Protein AF-A0A433PPW2-F1 (afdb_monomer)

Structure (mmCIF, N/CA/C/O backbone):
data_AF-A0A433PPW2-F1
#
_entry.id   AF-A0A433PPW2-F1
#
loop_
_atom_site.group_PDB
_atom_site.id
_atom_site.type_symbol
_atom_site.label_atom_id
_atom_site.label_alt_id
_atom_site.label_comp_id
_atom_site.label_asym_id
_atom_site.label_entity_id
_atom_site.label_seq_id
_atom_site.pdbx_PDB_ins_code
_atom_site.Cartn_x
_atom_site.Cartn_y
_atom_site.Cartn_z
_atom_site.occupancy
_atom_site.B_iso_or_equiv
_atom_site.auth_seq_id
_atom_site.auth_comp_id
_atom_site.auth_asym_id
_atom_site.auth_atom_id
_atom_site.pdbx_PDB_model_num
ATOM 1 N N . MET A 1 1 ? -7.333 32.898 25.481 1.00 48.12 1 MET A N 1
ATOM 2 C CA . MET A 1 1 ? -7.654 33.232 24.067 1.00 48.12 1 MET A CA 1
ATOM 3 C C . MET A 1 1 ? -6.443 33.258 23.115 1.00 48.12 1 MET A C 1
ATOM 5 O O . MET A 1 1 ? -6.530 32.643 22.056 1.00 48.12 1 MET A O 1
ATOM 9 N N . LYS A 1 2 ? -5.287 33.844 23.48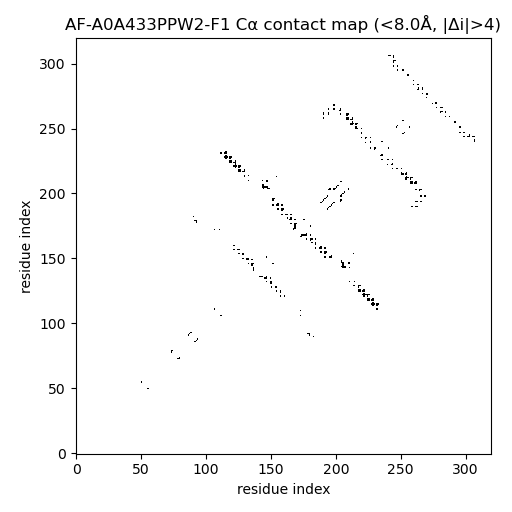1 1.00 44.25 2 LYS A N 1
ATOM 10 C CA . LYS A 1 2 ? -4.088 33.965 22.607 1.00 44.25 2 LYS A CA 1
ATOM 11 C C . LYS A 1 2 ? -3.566 32.642 21.993 1.00 44.25 2 LYS A C 1
ATOM 13 O O . LYS A 1 2 ? -3.270 32.586 20.804 1.00 44.25 2 LYS A O 1
ATOM 18 N N . ARG A 1 3 ? -3.567 31.529 22.745 1.00 41.50 3 ARG A N 1
ATOM 19 C CA . ARG A 1 3 ? -3.130 30.197 22.250 1.00 41.50 3 ARG A CA 1
ATOM 20 C C . ARG A 1 3 ? -4.049 29.583 21.177 1.00 41.50 3 ARG A C 1
ATOM 22 O O . ARG A 1 3 ? -3.581 28.798 20.356 1.00 41.50 3 ARG A O 1
ATOM 29 N N . LYS A 1 4 ? -5.343 29.931 21.162 1.00 40.31 4 LYS A N 1
ATOM 30 C CA . LYS A 1 4 ? -6.320 29.424 20.177 1.00 40.31 4 LYS A CA 1
ATOM 31 C C . LYS A 1 4 ? -6.165 30.167 18.842 1.00 40.31 4 LYS A C 1
ATOM 33 O O . LYS A 1 4 ? -6.097 29.525 17.800 1.00 40.31 4 LYS A O 1
ATOM 38 N N . ALA A 1 5 ? -5.961 31.485 18.897 1.00 39.81 5 ALA A N 1
ATOM 39 C CA . ALA A 1 5 ? -5.651 32.318 17.733 1.00 39.81 5 ALA A CA 1
ATOM 40 C C . ALA A 1 5 ? -4.309 31.939 17.072 1.00 39.81 5 ALA A C 1
ATOM 42 O O . ALA A 1 5 ? -4.223 31.855 15.848 1.00 39.81 5 ALA A O 1
ATOM 43 N N . GLN A 1 6 ? -3.284 31.610 17.869 1.00 35.97 6 GLN A N 1
ATOM 44 C CA . GLN A 1 6 ? -1.988 31.150 17.354 1.00 35.97 6 GLN A CA 1
ATOM 45 C C . GLN A 1 6 ? -2.101 29.820 16.592 1.00 35.97 6 GLN A C 1
ATOM 47 O O . GLN A 1 6 ? -1.530 29.664 15.516 1.00 35.97 6 GLN A O 1
ATOM 52 N N . ARG A 1 7 ? -2.899 28.873 17.108 1.00 42.72 7 ARG A N 1
ATOM 53 C CA . ARG A 1 7 ? -3.160 27.584 16.444 1.00 42.72 7 ARG A CA 1
ATOM 54 C C . ARG A 1 7 ? -3.941 27.745 15.139 1.00 42.72 7 ARG A C 1
ATOM 56 O O . ARG A 1 7 ? -3.666 27.019 14.189 1.00 42.72 7 ARG A O 1
ATOM 63 N N . ILE A 1 8 ? -4.868 28.702 15.071 1.00 48.91 8 ILE A N 1
ATOM 64 C CA . ILE A 1 8 ? -5.619 29.018 13.845 1.00 48.91 8 ILE A CA 1
ATOM 65 C C . ILE A 1 8 ? -4.692 29.638 12.790 1.00 48.91 8 ILE A C 1
ATOM 67 O O . ILE A 1 8 ? -4.694 29.182 11.649 1.00 48.91 8 ILE A O 1
ATOM 71 N N . LYS A 1 9 ? -3.822 30.584 13.175 1.00 41.66 9 LYS A N 1
ATOM 72 C CA . LYS A 1 9 ? -2.824 31.176 12.263 1.00 41.66 9 LYS A CA 1
ATOM 73 C C . LYS A 1 9 ? -1.830 30.143 11.722 1.00 41.66 9 LYS A C 1
ATOM 75 O O . LYS A 1 9 ? -1.533 30.151 10.530 1.00 41.66 9 LYS A O 1
ATOM 80 N N . ILE A 1 10 ? -1.358 29.218 12.561 1.00 48.03 10 ILE A N 1
ATOM 81 C CA . ILE A 1 10 ? -0.454 28.137 12.131 1.00 48.03 10 ILE A CA 1
ATOM 82 C C . ILE A 1 10 ? -1.168 27.179 11.165 1.00 48.03 10 ILE A C 1
ATOM 84 O O . ILE A 1 10 ? -0.617 26.848 10.119 1.00 48.03 10 ILE A O 1
ATOM 88 N N . ARG A 1 11 ? -2.417 26.788 11.456 1.00 44.19 11 ARG A N 1
ATOM 89 C CA . ARG A 1 11 ? -3.218 25.930 10.564 1.00 44.19 11 ARG A CA 1
ATOM 90 C C . ARG A 1 11 ? -3.509 26.592 9.216 1.00 44.19 11 ARG A C 1
ATOM 92 O O . ARG A 1 11 ? -3.401 25.924 8.194 1.00 44.19 11 ARG A O 1
ATOM 99 N N . ALA A 1 12 ? -3.805 27.892 9.196 1.00 44.91 12 ALA A N 1
ATOM 100 C CA . ALA A 1 12 ? -4.001 28.648 7.958 1.00 44.91 12 ALA A CA 1
ATOM 101 C C . ALA A 1 12 ? -2.710 28.733 7.121 1.00 44.91 12 ALA A C 1
ATOM 103 O O . ALA A 1 12 ? -2.740 28.512 5.912 1.00 44.91 12 ALA A O 1
ATOM 104 N N . LYS A 1 13 ? -1.558 28.954 7.773 1.00 45.16 13 LYS A N 1
ATOM 105 C CA . LYS A 1 13 ? -0.241 28.992 7.115 1.00 45.16 13 LYS A CA 1
ATOM 106 C C . LYS A 1 13 ? 0.157 27.636 6.518 1.00 45.16 13 LYS A C 1
ATOM 108 O O . LYS A 1 13 ? 0.721 27.591 5.429 1.00 45.16 13 LYS A O 1
ATOM 113 N N . ILE A 1 14 ? -0.160 26.537 7.205 1.00 46.44 14 ILE A N 1
ATOM 114 C CA . ILE A 1 14 ? 0.074 25.171 6.710 1.00 46.44 14 ILE A CA 1
ATOM 115 C C . ILE A 1 14 ? -0.862 24.854 5.538 1.00 46.44 14 ILE A C 1
ATOM 117 O O . ILE A 1 14 ? -0.400 24.362 4.513 1.00 46.44 14 ILE A O 1
ATOM 121 N N . ARG A 1 15 ? -2.151 25.208 5.640 1.00 47.75 15 ARG A N 1
ATOM 122 C CA . ARG A 1 15 ? -3.133 25.017 4.562 1.00 47.75 15 ARG A CA 1
ATOM 123 C C . ARG A 1 15 ? -2.709 25.727 3.272 1.00 47.75 15 ARG A C 1
ATOM 125 O O . ARG A 1 15 ? -2.749 25.113 2.215 1.00 47.75 15 ARG A O 1
ATOM 132 N N . GLY A 1 16 ? -2.220 26.967 3.364 1.00 32.94 16 GLY A N 1
ATOM 133 C CA . GLY A 1 16 ? -1.711 27.707 2.202 1.00 32.94 16 GLY A CA 1
ATOM 134 C C . GLY A 1 16 ? -0.461 27.086 1.565 1.00 32.94 16 GLY A C 1
ATOM 135 O O . GLY A 1 16 ? -0.314 27.119 0.349 1.00 32.94 16 GLY A O 1
ATOM 136 N N . ARG A 1 17 ? 0.424 26.471 2.362 1.00 43.72 17 ARG A N 1
ATOM 137 C CA . ARG A 1 17 ? 1.606 25.760 1.842 1.00 43.72 17 ARG A CA 1
ATOM 138 C C . ARG A 1 17 ? 1.247 24.449 1.144 1.00 43.72 17 ARG A C 1
ATOM 140 O O . ARG A 1 17 ? 1.856 24.134 0.131 1.00 43.72 17 ARG A O 1
ATOM 147 N N . ILE A 1 18 ? 0.254 23.722 1.656 1.00 41.50 18 ILE A N 1
ATOM 148 C CA . ILE A 1 18 ? -0.239 22.485 1.033 1.00 41.50 18 ILE A CA 1
ATOM 149 C C . ILE A 1 18 ? -0.939 22.796 -0.291 1.00 41.50 18 ILE A C 1
ATOM 151 O O . ILE A 1 18 ? -0.651 22.138 -1.280 1.00 41.50 18 ILE A O 1
ATOM 155 N N . ILE A 1 19 ? -1.788 23.829 -0.336 1.00 44.19 19 ILE A N 1
ATOM 156 C CA . ILE A 1 19 ? -2.461 24.243 -1.578 1.00 44.19 19 ILE A CA 1
ATOM 157 C C . ILE A 1 19 ? -1.429 24.619 -2.649 1.00 44.19 19 ILE A C 1
ATOM 159 O O . ILE A 1 19 ? -1.498 24.094 -3.752 1.00 44.19 19 ILE A O 1
ATOM 163 N N . LYS A 1 20 ? -0.398 25.402 -2.298 1.00 36.28 20 LYS A N 1
ATOM 164 C CA . LYS A 1 20 ? 0.689 25.738 -3.234 1.00 36.28 20 LYS A CA 1
ATOM 165 C C . LYS A 1 20 ? 1.500 24.525 -3.697 1.00 36.28 20 LYS A C 1
ATOM 167 O O . LYS A 1 20 ? 1.928 24.491 -4.843 1.00 36.28 20 LYS A O 1
ATOM 172 N N . ALA A 1 21 ? 1.728 23.539 -2.829 1.00 39.38 21 ALA A N 1
ATOM 173 C CA . ALA A 1 21 ? 2.428 22.311 -3.208 1.00 39.38 21 ALA A CA 1
ATOM 174 C C . ALA A 1 21 ? 1.585 21.447 -4.161 1.00 39.38 21 ALA A C 1
ATOM 176 O O . ALA A 1 21 ? 2.115 20.899 -5.122 1.00 39.38 21 ALA A O 1
ATOM 177 N N . VAL A 1 22 ? 0.271 21.371 -3.934 1.00 41.16 22 VAL A N 1
ATOM 178 C CA . VAL A 1 22 ? -0.668 20.657 -4.811 1.00 41.16 22 VAL A CA 1
ATOM 179 C C . VAL A 1 22 ? -0.825 21.374 -6.156 1.00 41.16 22 VAL A C 1
ATOM 181 O O . VAL A 1 22 ? -0.807 20.715 -7.193 1.00 41.16 22 VAL A O 1
ATOM 184 N N . GLU A 1 23 ? -0.896 22.707 -6.175 1.00 39.91 23 GLU A N 1
ATOM 185 C CA . GLU A 1 23 ? -0.890 23.500 -7.414 1.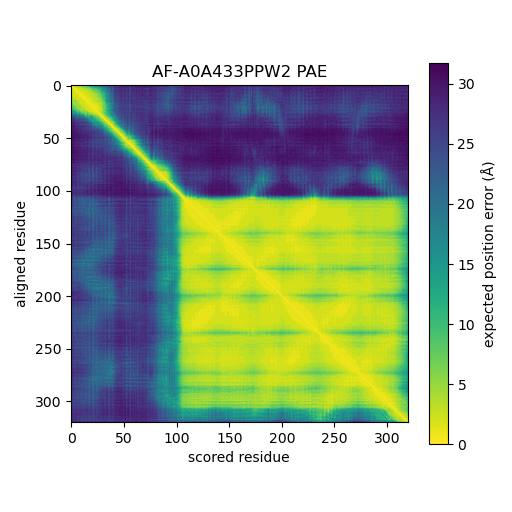00 39.91 23 GLU A CA 1
ATOM 186 C C . GLU A 1 23 ? 0.420 23.337 -8.190 1.00 39.91 23 GLU A C 1
ATOM 188 O O . GLU A 1 23 ? 0.387 23.142 -9.399 1.00 39.91 23 GLU A O 1
ATOM 193 N N . PHE A 1 24 ? 1.574 23.334 -7.514 1.00 39.19 24 PHE A N 1
ATOM 194 C CA . PHE A 1 24 ? 2.870 23.096 -8.156 1.00 39.19 24 PHE A CA 1
ATOM 195 C C . PHE A 1 24 ? 2.946 21.706 -8.810 1.00 39.19 24 PHE A C 1
ATOM 197 O O . PHE A 1 24 ? 3.394 21.578 -9.949 1.00 39.19 24 PHE A O 1
ATOM 204 N N . LEU A 1 25 ? 2.432 20.673 -8.134 1.00 38.72 25 LEU A N 1
ATOM 205 C CA . LEU A 1 25 ? 2.335 19.314 -8.682 1.00 38.72 25 LEU A CA 1
ATOM 206 C C . LEU A 1 25 ? 1.332 19.218 -9.850 1.00 38.72 25 LEU A C 1
ATOM 208 O O . LEU A 1 25 ? 1.561 18.470 -10.800 1.00 38.72 25 LEU A O 1
ATOM 212 N N . SER A 1 26 ? 0.262 20.018 -9.819 1.00 35.50 26 SER A N 1
ATOM 213 C CA . SER A 1 26 ? -0.749 20.096 -10.889 1.00 35.50 26 SER A CA 1
ATOM 214 C C . SER A 1 26 ? -0.278 20.911 -12.106 1.00 35.50 26 SER A C 1
ATOM 216 O O . SER A 1 26 ? -0.719 20.683 -13.228 1.00 35.50 26 SER A O 1
ATOM 218 N N . LEU A 1 27 ? 0.641 21.862 -11.916 1.00 34.88 27 LEU A N 1
ATOM 219 C CA . LEU A 1 27 ? 1.239 22.650 -13.000 1.00 34.88 27 LEU A CA 1
ATOM 220 C C . LEU A 1 27 ? 2.379 21.891 -13.687 1.00 34.88 27 LEU A C 1
ATOM 222 O O . LEU A 1 27 ? 2.504 21.955 -14.908 1.00 34.88 27 LEU A O 1
ATOM 226 N N . SER A 1 28 ? 3.156 21.109 -12.928 1.00 39.66 28 SER A N 1
ATOM 227 C CA . SER A 1 28 ? 4.223 20.255 -13.467 1.00 39.66 28 SER A CA 1
ATOM 228 C C . SER A 1 28 ? 3.706 19.134 -14.383 1.00 39.66 28 SER A C 1
ATOM 230 O O . SER A 1 28 ? 4.462 18.617 -15.201 1.00 39.66 28 SER A O 1
ATOM 232 N N . THR A 1 29 ? 2.428 18.764 -14.265 1.00 41.47 29 THR A N 1
ATOM 233 C CA . THR A 1 29 ? 1.753 17.762 -15.106 1.00 41.47 29 THR A CA 1
ATOM 234 C C . THR A 1 29 ? 1.230 18.340 -16.431 1.00 41.47 29 THR A C 1
ATOM 236 O O . THR A 1 29 ? 1.105 17.600 -17.402 1.00 41.47 29 THR A O 1
ATOM 239 N N . SER A 1 30 ? 0.998 19.657 -16.523 1.00 31.50 30 SER A N 1
ATOM 240 C CA . SER A 1 30 ? 0.435 20.320 -17.718 1.00 31.50 30 SER A CA 1
ATOM 241 C C . SER A 1 30 ? 1.493 20.754 -18.746 1.00 31.50 30 SER A C 1
ATOM 243 O O . SER A 1 30 ? 1.274 20.677 -19.958 1.00 31.50 30 SER A O 1
ATOM 245 N N . SER A 1 31 ? 2.673 21.182 -18.290 1.00 32.59 31 SER A N 1
ATOM 246 C CA . SER A 1 31 ? 3.745 21.692 -19.160 1.00 32.59 31 SER A CA 1
ATOM 247 C C . SER A 1 31 ? 4.684 20.605 -19.702 1.00 32.59 31 SER A C 1
ATOM 249 O O . SER A 1 31 ? 5.270 20.791 -20.767 1.00 32.59 31 SER A O 1
ATOM 251 N N . GLY A 1 32 ? 4.781 19.446 -19.041 1.00 35.25 32 GLY A N 1
ATOM 252 C CA . GLY A 1 32 ? 5.641 18.333 -19.472 1.00 35.25 32 GLY A CA 1
ATOM 253 C C . GLY A 1 32 ? 5.100 17.508 -20.648 1.00 35.25 32 GLY A C 1
ATOM 254 O O . GLY A 1 32 ? 5.884 16.927 -21.394 1.00 35.25 32 GLY A O 1
ATOM 255 N N . GLN A 1 33 ? 3.778 17.479 -20.868 1.00 34.41 33 GLN A N 1
ATOM 256 C CA . GLN A 1 33 ? 3.172 16.635 -21.910 1.00 34.41 33 GLN A CA 1
ATOM 257 C C . GLN A 1 33 ? 3.317 17.188 -23.336 1.00 34.41 33 GLN A C 1
ATOM 259 O O . GLN A 1 33 ? 3.328 16.408 -24.285 1.00 34.41 33 GLN A O 1
ATOM 264 N N . ARG A 1 34 ? 3.455 18.509 -23.525 1.00 30.83 34 ARG A N 1
ATOM 265 C CA . ARG A 1 34 ? 3.487 19.110 -24.875 1.00 30.83 34 ARG A CA 1
ATOM 266 C C . ARG A 1 34 ? 4.861 19.115 -25.547 1.00 30.83 34 ARG A C 1
ATOM 268 O O . ARG A 1 34 ? 4.920 19.259 -26.762 1.00 30.83 34 ARG A O 1
ATOM 275 N N . HIS A 1 35 ? 5.948 18.919 -24.800 1.00 31.77 35 HIS A N 1
ATOM 276 C CA . HIS A 1 35 ? 7.306 19.027 -25.350 1.00 31.77 35 HIS A CA 1
ATOM 277 C C . HIS A 1 35 ? 8.026 17.695 -25.616 1.00 31.77 35 HIS A C 1
ATOM 279 O O . HIS A 1 35 ? 9.089 17.717 -26.231 1.00 31.77 35 HIS A O 1
ATOM 285 N N . LEU A 1 36 ? 7.468 16.549 -25.204 1.00 35.28 36 LEU A N 1
ATOM 286 C CA . LEU A 1 36 ? 8.164 15.254 -25.276 1.00 35.28 36 LEU A CA 1
ATOM 287 C C . LEU A 1 36 ? 7.804 14.362 -26.475 1.00 35.28 36 LEU A C 1
ATOM 289 O O . LEU A 1 36 ? 8.506 13.385 -26.716 1.00 35.28 36 LEU A O 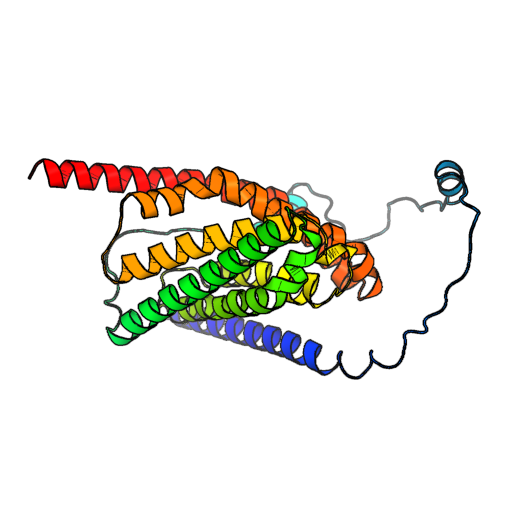1
ATOM 293 N N . TYR A 1 37 ? 6.783 14.699 -27.266 1.00 29.89 37 TYR A N 1
ATOM 294 C CA . TYR A 1 37 ? 6.395 13.883 -28.428 1.00 29.89 37 TYR A CA 1
ATOM 295 C C . TYR A 1 37 ? 7.320 14.033 -29.650 1.00 29.89 37 TYR A C 1
ATOM 297 O O . TYR A 1 37 ? 7.204 13.257 -30.591 1.00 29.89 37 TYR A O 1
ATOM 305 N N . SER A 1 38 ? 8.249 14.996 -29.663 1.00 29.84 38 SER A N 1
ATOM 306 C CA . SER A 1 38 ? 9.021 15.340 -30.869 1.00 29.84 38 SER A CA 1
ATOM 307 C C . SER A 1 38 ? 10.476 14.863 -30.895 1.00 29.84 38 SER A C 1
ATOM 309 O O . SER A 1 38 ? 11.185 15.178 -31.849 1.00 29.84 38 SER A O 1
ATOM 311 N N . ARG A 1 39 ? 10.967 14.120 -29.892 1.00 31.17 39 ARG A N 1
ATOM 312 C CA . ARG A 1 39 ? 12.381 13.692 -29.863 1.00 31.17 39 ARG A CA 1
ATOM 313 C C . ARG A 1 39 ? 12.600 12.299 -29.285 1.00 31.17 39 ARG A C 1
ATOM 315 O O . ARG A 1 39 ? 13.131 12.161 -28.189 1.00 31.17 39 ARG A O 1
ATOM 322 N N . LEU A 1 40 ? 12.289 11.273 -30.067 1.00 28.55 40 LEU A N 1
ATOM 323 C CA . LEU A 1 40 ? 12.964 9.979 -29.965 1.00 28.55 40 LEU A CA 1
ATOM 324 C C . LEU A 1 40 ? 13.215 9.454 -31.386 1.00 28.55 40 LEU A C 1
ATOM 326 O O . LEU A 1 40 ? 12.255 9.046 -32.037 1.00 28.55 40 LEU A O 1
ATOM 330 N N . PRO A 1 41 ? 14.457 9.471 -31.906 1.00 30.28 41 PRO A N 1
ATOM 331 C CA . PRO A 1 41 ? 14.782 8.698 -33.089 1.00 30.28 41 PRO A CA 1
ATOM 332 C C . PRO A 1 41 ? 15.047 7.245 -32.681 1.00 30.28 41 PRO A C 1
ATOM 334 O O . PRO A 1 41 ? 15.805 6.957 -31.754 1.00 30.28 41 PRO A O 1
ATOM 337 N N . PHE A 1 42 ? 14.388 6.342 -33.394 1.00 37.09 42 PHE A N 1
ATOM 338 C CA . PHE A 1 42 ? 14.681 4.918 -33.438 1.00 37.09 42 PHE A CA 1
ATOM 339 C C . PHE A 1 42 ? 15.881 4.725 -34.379 1.00 37.09 42 PHE A C 1
ATOM 341 O O . PHE A 1 42 ? 15.789 5.117 -35.540 1.00 37.09 42 PHE A O 1
ATOM 348 N N . SER A 1 43 ? 16.986 4.132 -33.922 1.00 29.28 43 SER A N 1
ATOM 349 C CA . SER A 1 43 ? 17.915 3.427 -34.817 1.00 29.28 43 SER A CA 1
ATOM 350 C C . SER A 1 43 ? 18.806 2.451 -34.054 1.00 29.28 43 SER A C 1
ATOM 352 O O . SER A 1 43 ? 19.409 2.782 -33.034 1.00 29.28 43 SER A O 1
ATOM 354 N N . ASP A 1 44 ? 18.864 1.257 -34.616 1.00 31.55 44 ASP A N 1
ATOM 355 C CA . ASP A 1 44 ? 19.618 0.065 -34.258 1.00 31.55 44 ASP A CA 1
ATOM 356 C C . ASP A 1 44 ? 21.052 0.139 -34.827 1.00 31.55 44 ASP A C 1
ATOM 358 O O . ASP A 1 44 ? 21.188 0.579 -35.968 1.00 31.55 44 ASP A O 1
ATOM 362 N N . GLN A 1 45 ? 22.096 -0.272 -34.078 1.00 28.11 45 GLN A N 1
ATOM 363 C CA . GLN A 1 45 ? 23.359 -0.823 -34.631 1.00 28.11 45 GLN A CA 1
ATOM 364 C C . GLN A 1 45 ? 24.400 -1.282 -33.569 1.00 28.11 45 GLN A C 1
ATOM 366 O O . GLN A 1 45 ? 25.010 -0.485 -32.863 1.00 28.11 45 GLN A O 1
ATOM 371 N N . THR A 1 46 ? 24.616 -2.608 -33.547 1.00 27.88 46 THR A N 1
ATOM 372 C CA . THR A 1 46 ? 25.891 -3.382 -33.537 1.00 27.88 46 THR A CA 1
ATOM 373 C C . THR A 1 46 ? 26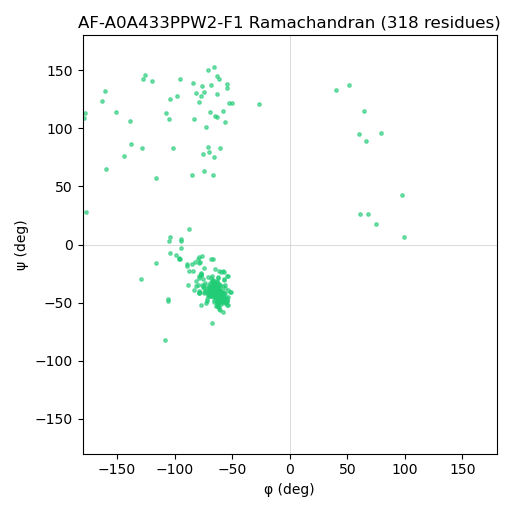.917 -3.336 -32.379 1.00 27.88 46 THR A C 1
ATOM 375 O O . THR A 1 46 ? 27.626 -2.359 -32.182 1.00 27.88 46 THR A O 1
ATOM 378 N N . ARG A 1 47 ? 27.054 -4.516 -31.735 1.00 28.42 47 ARG A N 1
ATOM 379 C CA . ARG A 1 47 ? 28.249 -5.370 -31.453 1.00 28.42 47 ARG A CA 1
ATOM 380 C C . ARG A 1 47 ? 29.625 -4.778 -31.045 1.00 28.42 47 ARG A C 1
ATOM 382 O O . ARG A 1 47 ? 30.213 -3.978 -31.752 1.00 28.42 47 ARG A O 1
ATOM 389 N N . ASP A 1 48 ? 30.163 -5.406 -29.987 1.00 33.41 48 ASP A N 1
ATOM 390 C CA . ASP A 1 48 ? 31.574 -5.634 -29.597 1.00 33.41 48 ASP A CA 1
ATOM 391 C C . ASP A 1 48 ? 32.531 -4.454 -29.337 1.00 33.41 48 ASP A C 1
ATOM 393 O O . ASP A 1 48 ? 33.230 -3.988 -30.229 1.00 33.41 48 ASP A O 1
ATOM 397 N N . ASN A 1 49 ? 32.660 -4.075 -28.054 1.00 31.25 49 ASN A N 1
ATOM 398 C CA . ASN A 1 49 ? 33.940 -3.956 -27.324 1.00 31.25 49 ASN A CA 1
ATOM 399 C C . ASN A 1 49 ? 33.663 -3.524 -25.867 1.00 31.25 49 ASN A C 1
ATOM 401 O O . ASN A 1 49 ? 33.274 -2.382 -25.622 1.00 31.25 49 ASN A O 1
ATOM 405 N N . ARG A 1 50 ? 33.850 -4.404 -24.871 1.00 28.81 50 ARG A N 1
ATOM 406 C CA . ARG A 1 50 ? 33.798 -4.018 -23.444 1.00 28.81 50 ARG A CA 1
ATOM 407 C C . ARG A 1 50 ? 35.209 -4.034 -22.848 1.00 28.81 50 ARG A C 1
ATOM 409 O O . ARG A 1 50 ? 35.759 -5.124 -22.712 1.00 28.81 50 ARG A O 1
ATOM 416 N N . PRO A 1 51 ? 35.788 -2.887 -22.446 1.00 30.09 51 PRO A N 1
ATOM 417 C CA . PRO A 1 51 ? 36.976 -2.901 -21.605 1.00 30.09 51 PRO A CA 1
ATOM 418 C C . PRO A 1 51 ? 36.619 -3.372 -20.189 1.00 30.09 51 PRO A C 1
ATOM 420 O O . PRO A 1 51 ? 35.493 -3.185 -19.716 1.00 30.09 51 PRO A O 1
ATOM 423 N N . SER A 1 52 ? 37.579 -4.012 -19.519 1.00 33.97 52 SER A N 1
ATOM 424 C CA . SER A 1 52 ? 37.406 -4.550 -18.171 1.00 33.97 52 SER A CA 1
ATOM 425 C C . SER A 1 52 ? 37.116 -3.431 -17.158 1.00 33.97 52 SER A C 1
ATOM 427 O O . SER A 1 52 ? 37.635 -2.316 -17.255 1.00 33.97 52 SER A O 1
ATOM 429 N N . VAL A 1 53 ? 36.283 -3.728 -16.154 1.00 35.69 53 VAL A N 1
ATOM 430 C CA . VAL A 1 53 ? 35.885 -2.790 -15.082 1.00 35.69 53 VAL A CA 1
ATOM 431 C C . VAL A 1 53 ? 37.100 -2.248 -14.306 1.00 35.69 53 VAL A C 1
ATOM 433 O O . VAL A 1 53 ? 37.039 -1.152 -13.754 1.00 35.69 53 VAL A O 1
ATOM 436 N N . ILE A 1 54 ? 38.226 -2.967 -14.321 1.00 32.78 54 ILE A N 1
ATOM 437 C CA . ILE A 1 54 ? 39.456 -2.596 -13.613 1.00 32.78 54 ILE A CA 1
ATOM 438 C C . ILE A 1 54 ? 40.213 -1.474 -14.353 1.00 32.78 54 ILE A C 1
ATOM 440 O O . ILE A 1 54 ? 40.713 -0.550 -13.711 1.00 32.78 54 ILE A O 1
ATOM 444 N N . ASP A 1 55 ? 40.188 -1.448 -15.690 1.00 34.66 55 ASP A N 1
ATOM 445 C CA . ASP A 1 55 ? 40.896 -0.430 -16.490 1.00 34.66 55 ASP A CA 1
ATOM 446 C C . ASP A 1 55 ? 40.221 0.949 -16.482 1.00 34.66 55 ASP A C 1
ATOM 448 O O . ASP A 1 55 ? 40.859 1.971 -16.753 1.00 34.66 55 ASP A O 1
ATOM 452 N N . THR A 1 56 ? 38.926 1.000 -16.152 1.00 35.53 56 THR A N 1
ATOM 453 C CA . THR A 1 56 ? 38.180 2.266 -16.035 1.00 35.53 56 THR A CA 1
ATOM 454 C C . THR A 1 56 ? 38.465 2.965 -14.702 1.00 35.53 56 THR A C 1
ATOM 456 O O . THR A 1 56 ? 38.460 4.193 -14.632 1.00 35.53 56 THR A O 1
ATOM 459 N N . ILE A 1 57 ? 38.780 2.202 -13.650 1.00 32.25 57 ILE A N 1
ATOM 460 C CA . ILE A 1 57 ? 39.030 2.737 -12.303 1.00 32.25 57 ILE A CA 1
ATOM 461 C C . ILE A 1 57 ? 40.411 3.409 -12.216 1.00 32.25 57 ILE A C 1
ATOM 463 O O . ILE A 1 57 ? 40.570 4.390 -11.496 1.00 32.25 57 ILE A O 1
ATOM 467 N N . SER A 1 58 ? 41.394 2.964 -13.006 1.00 29.81 58 SER A N 1
ATOM 468 C CA . SER A 1 58 ? 42.763 3.501 -12.944 1.00 29.81 58 SER A CA 1
ATOM 469 C C . SER A 1 58 ? 42.954 4.854 -13.663 1.00 29.81 58 SER A C 1
ATOM 471 O O . SER A 1 58 ? 43.922 5.563 -13.402 1.00 29.81 58 SER A O 1
ATOM 473 N N . ARG A 1 59 ? 42.017 5.275 -14.532 1.00 31.69 59 ARG A N 1
ATOM 474 C CA . ARG A 1 59 ? 42.144 6.514 -15.335 1.00 31.69 59 ARG A CA 1
ATOM 475 C C . ARG A 1 59 ? 41.507 7.775 -14.742 1.00 31.69 59 ARG A C 1
ATOM 477 O O . ARG A 1 59 ? 41.675 8.846 -15.314 1.00 31.69 59 ARG A O 1
ATOM 484 N N . TYR A 1 60 ? 40.842 7.687 -13.591 1.00 29.67 60 TYR A N 1
ATOM 485 C CA . TYR A 1 60 ? 40.269 8.849 -12.898 1.00 29.67 60 TYR A CA 1
ATOM 486 C C . TYR A 1 60 ? 40.919 9.080 -11.526 1.00 29.67 60 TYR A C 1
ATOM 488 O O . TYR A 1 60 ? 40.247 9.166 -10.502 1.00 29.67 60 TYR A O 1
ATOM 496 N N . HIS A 1 61 ? 42.242 9.255 -11.504 1.00 29.12 61 HIS A N 1
ATOM 497 C CA . HIS A 1 61 ? 42.895 10.000 -10.427 1.00 29.12 61 HIS A CA 1
ATOM 498 C C . HIS A 1 61 ? 42.645 11.503 -10.638 1.00 29.12 61 HIS A C 1
ATOM 500 O O . HIS A 1 61 ? 43.501 12.236 -11.126 1.00 29.12 61 HIS A O 1
ATOM 506 N N . ILE A 1 62 ? 41.446 11.973 -10.280 1.00 30.25 62 ILE A N 1
ATOM 507 C CA . ILE A 1 62 ? 41.230 13.399 -10.019 1.00 30.25 62 ILE A CA 1
ATOM 508 C C . ILE A 1 62 ? 41.682 13.633 -8.580 1.00 30.25 62 ILE A C 1
ATOM 510 O O . ILE A 1 62 ? 41.053 13.165 -7.631 1.00 30.25 62 ILE A O 1
ATOM 514 N N . ALA A 1 63 ? 42.817 14.311 -8.431 1.00 26.16 63 ALA A N 1
ATOM 515 C CA . ALA A 1 63 ? 43.318 14.774 -7.150 1.00 26.16 63 ALA A CA 1
ATOM 516 C C . ALA A 1 63 ? 42.272 15.693 -6.494 1.00 26.16 63 ALA A C 1
ATOM 518 O O . ALA A 1 63 ? 41.960 16.764 -7.014 1.00 26.16 63 ALA A O 1
ATOM 519 N N . TYR A 1 64 ? 41.716 15.272 -5.358 1.00 29.08 64 TYR A N 1
ATOM 520 C CA . TYR A 1 64 ? 40.922 16.155 -4.508 1.00 29.08 64 TYR A CA 1
ATOM 521 C C . TYR A 1 64 ? 41.874 17.110 -3.770 1.00 29.08 64 TYR A C 1
ATOM 523 O O . TYR A 1 64 ? 42.843 16.634 -3.172 1.00 29.08 64 TYR A O 1
ATOM 531 N N . PRO A 1 65 ? 41.628 18.431 -3.760 1.00 26.59 65 PRO A N 1
ATOM 532 C CA . PRO A 1 65 ? 42.334 19.321 -2.849 1.00 26.59 65 PRO A CA 1
ATOM 533 C C . PRO A 1 65 ? 41.942 19.004 -1.391 1.00 26.59 65 PRO A C 1
ATOM 535 O O . PRO A 1 65 ? 40.847 18.485 -1.144 1.00 26.59 65 PRO A O 1
ATOM 538 N N . PRO A 1 66 ? 42.821 19.285 -0.412 1.00 27.31 66 PRO A N 1
ATOM 539 C CA . PRO A 1 66 ? 42.595 18.924 0.982 1.00 27.31 66 PRO A CA 1
ATOM 540 C C . PRO A 1 66 ? 41.339 19.594 1.551 1.00 27.31 66 PRO A C 1
ATOM 542 O O . PRO A 1 66 ? 41.017 20.747 1.254 1.00 27.31 66 PRO A O 1
ATOM 545 N N . ILE A 1 67 ? 40.628 18.841 2.394 1.00 36.97 67 ILE A N 1
ATOM 546 C CA . ILE A 1 67 ? 39.392 19.237 3.076 1.00 36.97 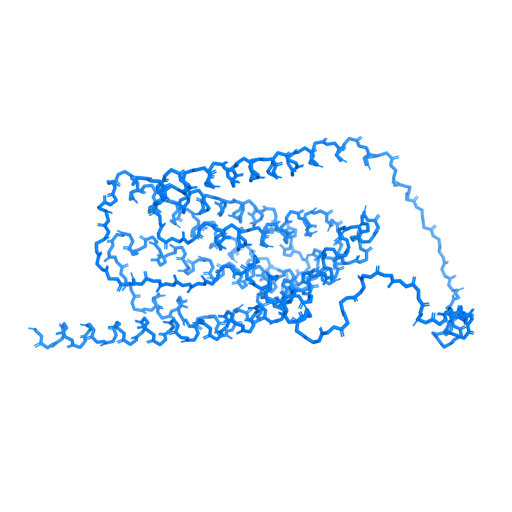67 ILE A CA 1
ATOM 547 C C . ILE A 1 67 ? 39.728 20.286 4.141 1.00 36.97 67 ILE A C 1
ATOM 549 O O . ILE A 1 67 ? 39.851 19.989 5.324 1.00 36.97 67 ILE A O 1
ATOM 553 N N . SER A 1 68 ? 39.899 21.533 3.725 1.00 31.58 68 SER A N 1
ATOM 554 C CA . SER A 1 68 ? 40.032 22.661 4.643 1.00 31.58 68 SER A CA 1
ATOM 555 C C . SER A 1 68 ? 39.708 23.965 3.924 1.00 31.58 68 SER A C 1
ATOM 557 O O . SER A 1 68 ? 40.618 24.761 3.734 1.00 31.58 68 SER A O 1
ATOM 559 N N . GLN A 1 69 ? 38.452 24.162 3.480 1.00 30.38 69 GLN A N 1
ATOM 560 C CA . GLN A 1 69 ? 37.893 25.496 3.145 1.00 30.38 69 GLN A CA 1
ATOM 561 C C . GLN A 1 69 ? 36.404 25.537 2.712 1.00 30.38 69 GLN A C 1
ATOM 563 O O . GLN A 1 69 ? 35.989 26.459 2.018 1.00 30.38 69 GLN A O 1
ATOM 568 N N . HIS A 1 70 ? 35.544 24.611 3.160 1.00 31.48 70 HIS A N 1
ATOM 569 C CA . HIS A 1 70 ? 34.087 24.780 3.013 1.00 31.48 70 HIS A CA 1
ATOM 570 C C . HIS A 1 70 ? 33.443 25.153 4.358 1.00 31.48 70 HIS A C 1
ATOM 572 O O . HIS A 1 70 ? 33.347 24.294 5.238 1.00 31.48 70 HIS A O 1
ATOM 578 N N . PRO A 1 71 ? 32.992 26.408 4.554 1.00 35.19 71 PRO A N 1
ATOM 579 C CA . PRO A 1 71 ? 32.259 26.787 5.750 1.00 35.19 71 PRO A CA 1
ATOM 580 C C . PRO A 1 71 ? 30.815 26.273 5.634 1.00 35.19 71 PRO A C 1
ATOM 582 O O . PRO A 1 71 ? 30.137 26.548 4.646 1.00 35.19 71 PRO A O 1
ATOM 585 N N . ASN A 1 72 ? 30.358 25.556 6.668 1.00 39.62 72 ASN A N 1
ATOM 586 C CA . ASN A 1 72 ? 29.014 24.977 6.872 1.00 39.62 72 ASN A CA 1
ATOM 587 C C . ASN A 1 72 ? 28.810 23.493 6.504 1.00 39.62 72 ASN A C 1
ATOM 589 O O . ASN A 1 72 ? 27.756 23.113 5.994 1.00 39.62 72 ASN A O 1
ATOM 593 N N . ILE A 1 73 ? 29.764 22.625 6.853 1.00 32.53 73 ILE A N 1
ATOM 594 C CA . ILE A 1 73 ? 29.484 21.196 7.078 1.00 32.53 73 ILE A CA 1
ATOM 595 C C . ILE A 1 73 ? 29.316 20.992 8.596 1.00 32.53 73 ILE A C 1
ATOM 597 O O . ILE A 1 73 ? 30.206 21.409 9.333 1.00 32.53 73 ILE A O 1
ATOM 601 N N . PRO A 1 74 ? 28.224 20.377 9.098 1.00 36.91 74 PRO A N 1
ATOM 602 C CA . PRO A 1 74 ? 28.037 20.152 10.533 1.00 36.91 74 PRO A CA 1
ATOM 603 C C . PRO A 1 74 ? 29.106 19.193 11.073 1.00 36.91 74 PRO A C 1
ATOM 605 O O . PRO A 1 74 ? 29.130 18.002 10.737 1.00 36.91 74 PRO A O 1
ATOM 608 N N . THR A 1 75 ? 30.020 19.709 11.891 1.00 37.75 75 THR A N 1
ATOM 609 C CA . THR A 1 75 ? 31.207 18.975 12.353 1.00 37.75 75 THR A CA 1
ATOM 610 C C . THR A 1 75 ? 30.952 18.193 13.639 1.00 37.75 75 THR A C 1
ATOM 612 O O . THR A 1 75 ? 31.660 17.219 13.907 1.00 37.75 75 THR A O 1
ATOM 615 N N . SER A 1 76 ? 29.902 18.520 14.399 1.00 33.00 76 SER A N 1
ATOM 616 C CA . SER A 1 76 ? 29.638 17.892 15.697 1.00 33.00 76 SER A CA 1
ATOM 617 C C . SER A 1 76 ? 28.646 16.707 15.626 1.00 33.00 76 SER A C 1
ATOM 619 O O . SER A 1 76 ? 27.658 16.742 14.881 1.00 33.00 76 SER A O 1
ATOM 621 N N . PRO A 1 77 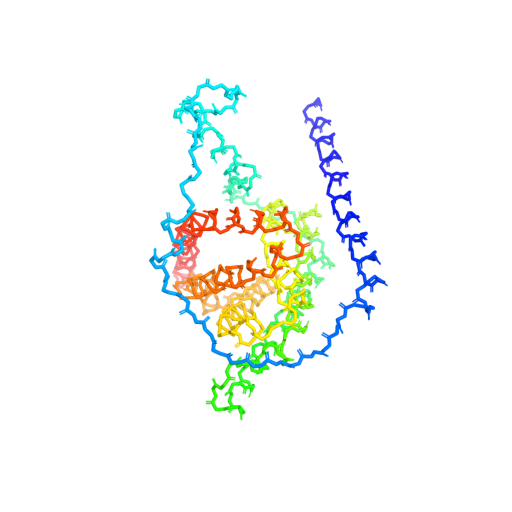? 28.853 15.630 16.417 1.00 36.31 77 PRO A N 1
ATOM 622 C CA . PRO A 1 77 ? 27.885 14.535 16.552 1.00 36.31 77 PRO A CA 1
ATOM 623 C C . PRO A 1 77 ? 26.493 14.997 17.018 1.00 36.31 77 PRO A C 1
ATOM 625 O O . PRO A 1 77 ? 25.489 14.399 16.634 1.00 36.31 77 PRO A O 1
ATOM 628 N N . SER A 1 78 ? 26.407 16.082 17.795 1.00 35.41 78 SER A N 1
ATOM 629 C CA . SER A 1 78 ? 25.144 16.674 18.255 1.00 35.41 78 SER A CA 1
ATOM 630 C C . SER A 1 78 ? 24.357 17.352 17.127 1.00 35.41 78 SER A C 1
ATOM 632 O O . SER A 1 78 ? 23.136 17.218 17.089 1.00 35.41 78 SER A O 1
ATOM 634 N N . GLU A 1 79 ? 25.015 18.006 16.164 1.00 35.34 79 GLU A N 1
ATOM 635 C CA . GLU A 1 79 ? 24.351 18.612 14.999 1.00 35.34 79 GLU A CA 1
ATOM 636 C C . GLU A 1 79 ? 23.892 17.574 13.972 1.00 35.34 79 GLU A C 1
ATOM 638 O O . GLU A 1 79 ? 22.791 17.703 13.437 1.00 35.34 79 GLU A O 1
ATOM 643 N N . ARG A 1 80 ? 24.665 16.500 13.743 1.00 37.69 80 ARG A N 1
ATOM 644 C CA . ARG A 1 80 ? 24.216 15.364 12.911 1.00 37.69 80 ARG A CA 1
ATOM 645 C C . ARG A 1 80 ? 23.004 14.669 13.524 1.00 37.69 80 ARG A C 1
ATOM 647 O O . ARG A 1 80 ? 22.026 14.406 12.826 1.00 37.69 80 ARG A O 1
ATOM 654 N N . ASN A 1 81 ? 23.022 14.463 14.839 1.00 36.19 81 ASN A N 1
ATOM 655 C CA . ASN A 1 81 ? 21.883 13.914 15.567 1.00 36.19 81 ASN A CA 1
ATOM 656 C C . ASN A 1 81 ? 20.699 14.886 15.599 1.00 36.19 81 ASN A C 1
ATOM 658 O O . ASN A 1 81 ? 19.564 14.431 15.600 1.00 36.19 81 ASN A O 1
ATOM 662 N N . SER A 1 82 ? 20.928 16.201 15.551 1.00 33.38 82 SER A N 1
ATOM 663 C CA . SER A 1 82 ? 19.876 17.217 15.447 1.00 33.38 82 SER A CA 1
ATOM 664 C C . SER A 1 82 ? 19.286 17.309 14.040 1.00 33.38 82 SER A C 1
ATOM 666 O O . SER A 1 82 ? 18.082 17.452 13.922 1.00 33.38 82 SER A O 1
ATOM 668 N N . ALA A 1 83 ? 20.068 17.147 12.968 1.00 32.47 83 ALA A N 1
ATOM 669 C CA . ALA A 1 83 ? 19.561 17.108 11.594 1.00 32.47 83 ALA A CA 1
ATOM 670 C C . ALA A 1 83 ? 18.784 15.815 11.318 1.00 32.47 83 ALA A C 1
ATOM 672 O O . ALA A 1 83 ? 17.691 15.876 10.769 1.00 32.47 83 ALA A O 1
ATOM 673 N N . ILE A 1 84 ? 19.291 14.664 11.772 1.00 35.97 84 ILE A N 1
ATOM 674 C CA . ILE A 1 84 ? 18.586 13.377 11.707 1.00 35.97 84 ILE A CA 1
ATOM 675 C C . ILE A 1 84 ? 17.351 13.408 12.610 1.00 35.97 84 ILE A C 1
ATOM 677 O O . ILE A 1 84 ? 16.279 13.028 12.164 1.00 35.97 84 ILE A O 1
ATOM 681 N N . SER A 1 85 ? 17.445 13.927 13.836 1.00 32.75 85 SER A N 1
ATOM 682 C CA . SER A 1 85 ? 16.292 14.081 14.732 1.00 32.75 85 SER A CA 1
ATOM 683 C C . SER A 1 85 ? 15.291 15.101 14.200 1.00 32.75 85 SER A C 1
ATOM 685 O O . SER A 1 85 ? 14.106 14.834 14.262 1.00 32.75 85 SER A O 1
ATOM 687 N N . PHE A 1 86 ? 15.721 16.214 13.601 1.00 35.62 86 PHE A N 1
ATOM 688 C CA . PHE A 1 86 ? 14.862 17.202 12.947 1.00 35.62 86 PHE A CA 1
ATOM 689 C C . PHE A 1 86 ? 14.177 16.590 11.735 1.00 35.62 86 PHE A C 1
ATOM 691 O O . PHE A 1 86 ? 12.973 16.745 11.617 1.00 35.62 86 PHE A O 1
ATOM 698 N N . PHE A 1 87 ? 14.887 15.845 10.885 1.00 34.50 87 PHE A N 1
ATOM 699 C CA . PHE A 1 87 ? 14.311 15.161 9.726 1.00 34.50 87 PHE A CA 1
ATOM 700 C C . PHE A 1 87 ? 13.340 14.059 10.164 1.00 34.50 87 PHE A C 1
ATOM 702 O O . PHE A 1 87 ? 12.218 14.003 9.673 1.00 34.50 87 PHE A O 1
ATOM 709 N N . LEU A 1 88 ? 13.705 13.267 11.174 1.00 35.84 88 LEU A N 1
ATOM 710 C CA . LEU A 1 88 ? 12.824 12.300 11.820 1.00 35.84 88 LEU A CA 1
ATOM 711 C C . LEU A 1 88 ? 11.650 12.986 12.536 1.00 35.84 88 LEU A C 1
ATOM 713 O O . LEU A 1 88 ? 10.572 12.440 12.510 1.00 35.84 88 LEU A O 1
ATOM 717 N N . TYR A 1 89 ? 11.761 14.186 13.106 1.00 35.72 89 TYR A N 1
ATOM 718 C CA . TYR A 1 89 ? 10.628 14.894 13.732 1.00 35.72 89 TYR A CA 1
ATOM 719 C C . TYR A 1 89 ? 9.738 15.624 12.711 1.00 35.72 89 TYR A C 1
ATOM 721 O O . TYR A 1 89 ? 8.538 15.782 12.941 1.00 35.72 89 TYR A O 1
ATOM 729 N N . HIS A 1 90 ? 10.312 16.110 11.601 1.00 36.75 90 HIS A N 1
ATOM 730 C CA . HIS A 1 90 ? 9.607 16.862 10.554 1.00 36.75 90 HIS A CA 1
ATOM 731 C C . HIS A 1 90 ? 8.905 15.940 9.555 1.00 36.75 90 HIS A C 1
ATOM 733 O O . HIS A 1 90 ? 7.787 16.247 9.143 1.00 36.75 90 HIS A O 1
ATOM 739 N N . PHE A 1 91 ? 9.532 14.818 9.185 1.00 36.56 91 PHE A N 1
ATOM 740 C CA . PHE A 1 91 ? 8.917 13.768 8.365 1.00 36.56 91 PHE A CA 1
ATOM 741 C C . PHE A 1 91 ? 8.191 12.721 9.210 1.00 36.56 91 PHE A C 1
ATOM 743 O O . PHE A 1 91 ? 7.328 12.013 8.703 1.00 36.56 91 PHE A O 1
ATOM 750 N N . TYR A 1 92 ? 8.464 12.662 10.511 1.00 38.78 92 TYR A N 1
ATOM 751 C CA . TYR A 1 92 ? 7.754 11.812 11.457 1.00 38.78 92 TYR A CA 1
ATOM 752 C C . TYR A 1 92 ? 7.273 12.656 12.640 1.00 38.78 92 TYR A C 1
ATOM 754 O O . TYR A 1 92 ? 7.902 12.690 13.701 1.00 38.78 92 TYR A O 1
ATOM 762 N N . PRO A 1 93 ? 6.122 13.347 12.518 1.00 36.38 93 PRO A N 1
ATOM 763 C CA . PRO A 1 93 ? 5.473 13.836 13.712 1.00 36.38 93 PRO A CA 1
ATOM 764 C C . PRO A 1 93 ? 5.096 12.590 14.499 1.00 36.38 93 PRO A C 1
ATOM 766 O O . PRO A 1 93 ? 4.256 11.802 14.060 1.00 36.38 93 PRO A O 1
ATOM 769 N N . ALA A 1 94 ? 5.795 12.403 15.619 1.00 34.41 94 ALA A N 1
ATOM 770 C CA . ALA A 1 94 ? 5.551 11.387 16.618 1.00 34.41 94 ALA A CA 1
ATOM 771 C C . ALA A 1 94 ? 4.075 10.979 16.607 1.00 34.41 94 ALA A C 1
ATOM 773 O O . ALA A 1 94 ? 3.195 11.822 16.815 1.00 34.41 94 ALA A O 1
ATOM 774 N N . MET A 1 95 ? 3.815 9.691 16.366 1.00 39.28 95 MET A N 1
ATOM 775 C CA . MET A 1 95 ? 2.522 9.050 16.602 1.00 39.28 95 MET A CA 1
ATOM 776 C C . MET A 1 95 ? 2.231 9.024 18.109 1.00 39.28 95 MET A C 1
ATOM 778 O O . MET A 1 95 ? 2.091 7.979 18.739 1.00 39.28 95 MET A O 1
ATOM 782 N N . ALA A 1 96 ? 2.172 10.216 18.699 1.00 28.45 96 ALA A N 1
ATOM 783 C CA . ALA A 1 96 ? 1.677 10.487 20.021 1.00 28.45 96 ALA A CA 1
ATOM 784 C C . ALA A 1 96 ? 0.164 10.290 19.966 1.00 28.45 96 ALA A C 1
ATOM 786 O O . ALA A 1 96 ? -0.606 11.239 19.813 1.00 28.45 96 ALA A O 1
ATOM 787 N N . ASP A 1 97 ? -0.253 9.035 20.106 1.00 32.97 97 ASP A N 1
ATOM 788 C CA . ASP A 1 97 ? -1.598 8.682 20.534 1.00 32.97 97 ASP A CA 1
ATOM 789 C C . ASP A 1 97 ? -1.755 9.156 21.990 1.00 32.97 97 ASP A C 1
ATOM 791 O O . ASP A 1 97 ? -1.639 8.407 22.962 1.00 32.97 97 ASP A O 1
ATOM 795 N N . LYS A 1 98 ? -1.916 10.475 22.162 1.00 29.97 98 LYS A N 1
ATOM 796 C CA . LYS A 1 98 ? -2.322 11.058 23.435 1.00 29.97 98 LYS A CA 1
ATOM 797 C C . LYS A 1 98 ? -3.799 10.731 23.627 1.00 29.97 98 LYS A C 1
ATOM 799 O O . LYS A 1 98 ? -4.668 11.421 23.107 1.00 29.97 98 LYS A O 1
ATOM 804 N N . LYS A 1 99 ? -4.019 9.715 24.463 1.00 27.23 99 LYS A N 1
ATOM 805 C CA . LYS A 1 99 ? -5.290 9.286 25.059 1.00 27.23 99 LYS A CA 1
ATOM 806 C C . LYS A 1 99 ? -6.319 8.743 24.064 1.00 27.23 99 LYS A C 1
ATOM 808 O O . LYS A 1 99 ? -7.285 9.403 23.690 1.00 27.23 99 LYS A O 1
ATOM 813 N N . ALA A 1 100 ? -6.224 7.435 23.853 1.00 37.06 100 ALA A N 1
ATOM 814 C CA . ALA A 1 100 ? -7.396 6.577 23.769 1.00 37.06 100 ALA A CA 1
ATOM 815 C C . ALA A 1 100 ? -8.182 6.644 25.099 1.00 37.06 100 ALA A C 1
ATOM 817 O O . ALA A 1 100 ? -7.991 5.825 25.995 1.00 37.06 100 ALA A O 1
ATOM 818 N N . THR A 1 101 ? -9.038 7.653 25.275 1.00 31.08 101 THR A N 1
ATOM 819 C CA . THR A 1 101 ? -10.095 7.625 26.298 1.00 31.08 101 THR A CA 1
ATOM 820 C C . THR A 1 101 ? -11.291 8.463 25.849 1.00 31.08 101 THR A C 1
ATOM 822 O O . THR A 1 101 ? -11.183 9.676 25.724 1.00 31.08 101 THR A O 1
ATOM 825 N N . LYS A 1 102 ? -12.402 7.747 25.630 1.00 35.00 102 LYS A N 1
ATOM 826 C CA . LYS A 1 102 ? -13.824 8.132 25.585 1.00 35.00 102 LYS A CA 1
ATOM 827 C C . LYS A 1 102 ? -14.291 9.309 24.706 1.00 35.00 102 LYS A C 1
ATOM 829 O O . LYS A 1 102 ? -13.754 10.405 24.682 1.00 35.00 102 LYS A O 1
ATOM 834 N N . GLN A 1 103 ? -15.420 9.012 24.057 1.00 33.28 103 GLN A N 1
ATOM 835 C CA . GLN A 1 103 ? -16.319 9.862 23.277 1.00 33.28 103 GLN A CA 1
ATOM 836 C C . GLN A 1 103 ? -15.854 10.185 21.844 1.00 33.28 103 GLN A C 1
ATOM 838 O O . GLN A 1 103 ? -15.075 11.092 21.542 1.00 33.28 103 GLN A O 1
ATOM 843 N N . SER A 1 104 ? -16.363 9.387 20.901 1.00 42.56 104 SER A N 1
ATOM 844 C CA . SER A 1 104 ? -16.721 9.910 19.584 1.00 42.56 104 SER A CA 1
ATOM 845 C C . SER A 1 104 ? -17.595 11.142 19.841 1.00 42.56 104 SER A C 1
ATOM 847 O O . SER A 1 104 ? -18.631 11.035 20.494 1.00 42.56 104 SER A O 1
ATOM 849 N N . ALA A 1 105 ? -17.198 12.316 19.343 1.00 47.84 105 ALA A N 1
ATOM 850 C CA . ALA A 1 105 ? -18.231 13.250 18.914 1.00 47.84 105 ALA A CA 1
ATOM 851 C C . ALA A 1 105 ? -19.106 12.431 17.958 1.00 47.84 105 ALA A C 1
ATOM 853 O O . ALA A 1 105 ? -18.555 11.779 17.063 1.00 47.84 105 ALA A O 1
ATOM 854 N N . LYS A 1 106 ? -20.402 12.305 18.254 1.00 66.38 106 LYS A N 1
ATOM 855 C CA . LYS A 1 106 ? -21.318 11.433 17.513 1.00 66.38 106 LYS A CA 1
ATOM 856 C C . LYS A 1 106 ? -21.235 11.875 16.048 1.00 66.38 106 LYS A C 1
ATOM 858 O O . LYS A 1 106 ? -21.667 12.979 15.731 1.00 66.38 106 LYS A O 1
ATOM 863 N N . LEU A 1 107 ? -20.560 11.090 15.199 1.00 77.25 107 LEU A N 1
ATOM 864 C CA . LEU A 1 107 ? -20.432 11.411 13.777 1.00 77.25 107 LEU A CA 1
ATOM 865 C C . LEU A 1 107 ? -21.847 11.602 13.241 1.00 77.25 107 LEU A C 1
ATOM 867 O O . LEU A 1 107 ? -22.733 10.804 13.562 1.00 77.25 107 LEU A O 1
ATOM 871 N N . LEU A 1 108 ? -22.064 12.660 12.460 1.00 88.25 108 LEU A N 1
ATOM 872 C CA . LEU A 1 108 ? -23.362 12.870 11.834 1.00 88.25 108 LEU A CA 1
ATOM 873 C C . LEU A 1 108 ? -23.731 11.606 11.039 1.00 88.25 108 LEU A C 1
ATOM 875 O O . LEU A 1 108 ? -22.852 11.060 10.362 1.00 88.25 108 LEU A O 1
ATOM 879 N N . PRO A 1 109 ? -24.993 11.138 11.087 1.00 89.62 109 PRO A N 1
ATOM 880 C CA . PRO A 1 109 ? -25.398 9.913 10.401 1.00 89.62 109 PRO A CA 1
ATOM 881 C C . PRO A 1 109 ? -24.986 9.897 8.927 1.00 89.62 109 PRO A C 1
ATOM 883 O O . PRO A 1 109 ? -24.444 8.905 8.455 1.00 89.62 109 PRO A O 1
ATOM 886 N N . ILE A 1 110 ? -25.127 11.025 8.228 1.00 92.69 110 ILE A N 1
ATOM 887 C CA . ILE A 1 110 ? -24.731 11.145 6.821 1.00 92.69 110 ILE A CA 1
ATOM 888 C C . ILE A 1 110 ? -23.225 10.966 6.591 1.00 92.69 110 ILE A C 1
ATOM 890 O O . ILE A 1 110 ? -22.825 10.283 5.654 1.00 92.69 110 ILE A O 1
ATOM 894 N N . VAL A 1 111 ? -22.381 11.498 7.482 1.00 92.19 111 VAL A N 1
ATOM 895 C CA . VAL A 1 111 ? -20.922 11.308 7.416 1.00 92.19 111 VAL A CA 1
ATOM 896 C C . VAL A 1 111 ? -20.583 9.844 7.664 1.00 92.19 111 VAL A C 1
ATOM 898 O O . VAL A 1 111 ? -19.738 9.282 6.977 1.00 92.19 111 VAL A O 1
ATOM 901 N N . LYS A 1 112 ? -21.273 9.201 8.611 1.00 92.00 112 LYS A N 1
ATOM 902 C CA . LYS A 1 112 ? -21.112 7.772 8.879 1.00 92.00 112 LYS A CA 1
ATOM 903 C C . LYS A 1 112 ? -21.465 6.927 7.647 1.00 92.00 112 LYS A C 1
ATOM 905 O O . LYS A 1 112 ? -20.655 6.091 7.265 1.00 92.00 112 LYS A O 1
ATOM 910 N N . TYR A 1 113 ? -22.617 7.159 7.013 1.00 94.69 113 TYR A N 1
ATOM 911 C CA . TYR A 1 113 ? -23.022 6.447 5.791 1.00 94.69 113 TYR A CA 1
ATOM 912 C C . TYR A 1 113 ? -22.036 6.662 4.643 1.00 94.69 113 TYR A C 1
ATOM 914 O O . TYR A 1 113 ? -21.619 5.699 4.004 1.00 94.69 113 TYR A O 1
ATOM 922 N N . TYR A 1 114 ? -21.605 7.905 4.430 1.00 96.62 114 TYR A N 1
ATOM 923 C CA . TYR A 1 114 ? -20.582 8.229 3.442 1.00 96.62 114 TYR A CA 1
ATOM 924 C C . TYR A 1 114 ? -19.274 7.464 3.693 1.00 96.62 114 TYR A C 1
ATOM 926 O O . TYR A 1 114 ? -18.725 6.871 2.769 1.00 96.62 114 TYR A O 1
ATOM 934 N N . LEU A 1 115 ? -18.789 7.422 4.940 1.00 93.56 115 LEU A N 1
ATOM 935 C CA . LEU A 1 115 ? -17.575 6.681 5.282 1.00 93.56 115 LEU A CA 1
ATOM 936 C C . LEU A 1 115 ? -17.752 5.171 5.089 1.00 93.56 115 LEU A C 1
ATOM 938 O O . LEU A 1 115 ? -16.816 4.511 4.648 1.00 93.56 115 LEU A O 1
ATOM 942 N N . VAL A 1 116 ? -18.926 4.615 5.401 1.00 94.44 116 VAL A N 1
ATOM 943 C CA . VAL A 1 116 ? -19.235 3.201 5.134 1.00 94.44 116 VAL A CA 1
ATOM 944 C C . VAL A 1 116 ? -19.128 2.919 3.636 1.00 94.44 116 VAL A C 1
ATOM 946 O O . VAL A 1 116 ? -18.389 2.019 3.243 1.00 94.44 116 VAL A O 1
ATOM 949 N N . LEU A 1 117 ? -19.789 3.730 2.805 1.00 96.88 117 LEU A N 1
ATOM 950 C CA . LEU A 1 117 ? -19.751 3.588 1.351 1.00 96.88 117 LEU A CA 1
ATOM 951 C C . LEU A 1 117 ? -18.328 3.731 0.803 1.00 96.88 117 LEU A C 1
ATOM 953 O O . LEU A 1 117 ? -17.898 2.898 0.014 1.00 96.88 117 LEU A O 1
ATOM 957 N N . TYR A 1 118 ? -17.582 4.740 1.259 1.00 97.38 118 TYR A N 1
ATOM 958 C CA . TYR A 1 118 ? -16.186 4.945 0.878 1.00 97.38 118 TYR A CA 1
ATOM 959 C C . TYR A 1 118 ? -15.337 3.707 1.180 1.00 97.38 118 TYR A C 1
ATOM 961 O O . TYR A 1 118 ? -14.655 3.203 0.294 1.00 97.38 118 TYR A O 1
ATOM 969 N N . ASN A 1 119 ? -15.416 3.172 2.403 1.00 96.69 119 ASN A N 1
ATOM 970 C CA . ASN A 1 119 ? -14.620 2.008 2.783 1.00 96.69 119 ASN A CA 1
ATOM 971 C C . ASN A 1 119 ? -15.003 0.767 1.965 1.00 96.69 119 ASN A C 1
ATOM 973 O O . ASN A 1 119 ? -14.115 0.059 1.504 1.00 96.69 119 ASN A O 1
ATOM 977 N N . PHE A 1 120 ? -16.291 0.506 1.726 1.00 98.06 120 PHE A N 1
ATOM 978 C CA . PHE A 1 120 ? -16.692 -0.640 0.904 1.00 98.06 120 PHE A CA 1
ATOM 979 C C . PHE A 1 120 ? -16.351 -0.467 -0.581 1.00 98.06 120 PHE A C 1
ATOM 981 O O . PHE A 1 120 ? -15.952 -1.437 -1.221 1.00 98.06 120 PHE A O 1
ATOM 988 N N . ALA A 1 121 ? -16.421 0.752 -1.119 1.00 98.12 121 ALA A N 1
ATOM 989 C CA . ALA A 1 121 ? -15.977 1.045 -2.479 1.00 98.12 121 ALA A CA 1
ATOM 990 C C . ALA A 1 121 ? -14.460 0.847 -2.629 1.00 98.12 121 ALA A C 1
ATOM 992 O O . ALA A 1 121 ? -14.010 0.195 -3.569 1.00 98.12 121 ALA A O 1
ATOM 993 N N . SER A 1 122 ? -13.663 1.338 -1.675 1.00 97.19 122 SER A N 1
ATOM 994 C CA . SER A 1 122 ? -12.217 1.109 -1.660 1.00 97.19 122 SER A CA 1
ATOM 995 C C . SER A 1 122 ? -11.872 -0.370 -1.481 1.00 97.19 122 SER A C 1
ATOM 997 O O . SER A 1 122 ? -10.989 -0.873 -2.170 1.00 97.19 122 SER A O 1
ATOM 999 N N . TRP A 1 123 ? -12.586 -1.088 -0.608 1.00 98.06 123 TRP A N 1
ATOM 1000 C CA . TRP A 1 123 ? -12.446 -2.537 -0.460 1.00 98.06 123 TRP A CA 1
ATOM 1001 C C . TRP A 1 123 ? -12.704 -3.272 -1.779 1.00 98.06 123 TRP A C 1
ATOM 1003 O O . TRP A 1 123 ? -11.890 -4.106 -2.175 1.00 98.06 123 TRP A O 1
ATOM 1013 N N . ALA A 1 124 ? -13.793 -2.935 -2.476 1.00 98.50 124 ALA A N 1
ATOM 1014 C CA . ALA A 1 124 ? -14.125 -3.524 -3.767 1.00 98.50 124 ALA A CA 1
ATOM 1015 C C . ALA A 1 124 ? -13.041 -3.227 -4.813 1.00 98.50 124 ALA A C 1
ATOM 1017 O O . ALA A 1 124 ? -12.601 -4.141 -5.504 1.00 98.50 124 ALA A O 1
ATOM 1018 N N . GLY A 1 125 ? -12.545 -1.986 -4.874 1.00 98.38 125 GLY A N 1
ATOM 1019 C CA . GLY A 1 125 ? -11.464 -1.594 -5.782 1.00 98.38 125 GLY A CA 1
ATOM 1020 C C . GLY A 1 125 ? -10.178 -2.397 -5.566 1.00 98.38 125 GLY A C 1
ATOM 1021 O O . GLY A 1 125 ? -9.644 -2.968 -6.512 1.00 98.38 125 GLY A O 1
ATOM 1022 N N . TRP A 1 126 ? -9.705 -2.509 -4.322 1.00 98.12 126 TRP A N 1
ATOM 1023 C CA . TRP A 1 126 ? -8.495 -3.284 -4.012 1.00 98.12 126 TRP A CA 1
ATOM 1024 C C . TRP A 1 126 ? -8.676 -4.791 -4.197 1.00 98.12 126 TRP A C 1
ATOM 1026 O O . TRP A 1 126 ? -7.758 -5.461 -4.670 1.00 98.12 126 TRP A O 1
ATOM 1036 N N . THR A 1 127 ? -9.856 -5.322 -3.877 1.00 98.44 127 THR A N 1
ATOM 1037 C CA . THR A 1 127 ? -10.170 -6.740 -4.104 1.00 98.44 127 THR A CA 1
ATOM 1038 C C . THR A 1 127 ? -10.225 -7.046 -5.600 1.00 98.44 127 THR A C 1
ATOM 1040 O O . THR A 1 127 ? -9.735 -8.086 -6.033 1.00 98.44 127 THR A O 1
ATOM 1043 N N . TYR A 1 128 ? -10.753 -6.124 -6.407 1.00 98.62 128 TYR A N 1
ATOM 1044 C CA . TYR A 1 128 ? -10.775 -6.256 -7.859 1.00 98.62 128 TYR A CA 1
ATOM 1045 C C . TYR A 1 128 ? -9.365 -6.189 -8.463 1.00 98.62 128 TYR A C 1
ATOM 1047 O O . TYR A 1 128 ? -9.023 -7.041 -9.280 1.00 98.62 128 TYR A O 1
ATOM 1055 N N . CYS A 1 129 ? -8.502 -5.276 -7.995 1.00 98.56 129 CYS A N 1
ATOM 1056 C CA . CYS A 1 129 ? -7.080 -5.285 -8.360 1.00 98.56 129 CYS A CA 1
ATOM 1057 C C . CYS A 1 129 ? -6.427 -6.640 -8.052 1.00 98.56 129 CYS A C 1
ATOM 1059 O O . CYS A 1 129 ? -5.755 -7.204 -8.912 1.00 98.56 129 CYS A O 1
ATOM 1061 N N . LEU A 1 130 ? -6.656 -7.192 -6.853 1.00 98.44 130 LEU A N 1
ATOM 1062 C CA . LEU A 1 130 ? -6.121 -8.502 -6.474 1.00 98.44 130 LEU A CA 1
ATOM 1063 C C . LEU A 1 130 ? -6.617 -9.614 -7.404 1.00 98.44 130 LEU A C 1
ATOM 1065 O O . LEU A 1 130 ? -5.822 -10.444 -7.836 1.00 98.44 130 LEU A O 1
ATOM 1069 N N . ALA A 1 131 ? -7.911 -9.618 -7.729 1.00 98.56 131 ALA A N 1
ATOM 1070 C CA . ALA A 1 131 ? -8.504 -10.603 -8.624 1.00 98.56 131 ALA A CA 1
ATOM 1071 C C . ALA A 1 131 ? -7.882 -10.548 -10.027 1.00 98.56 131 ALA A C 1
ATOM 1073 O O . ALA A 1 131 ? -7.551 -11.595 -10.574 1.00 98.56 131 ALA A O 1
ATOM 1074 N N . LEU A 1 132 ? -7.657 -9.350 -10.578 1.00 98.50 132 LEU A N 1
ATOM 1075 C CA . LEU A 1 132 ? -6.994 -9.184 -11.875 1.00 98.50 132 LEU A CA 1
ATOM 1076 C C . LEU A 1 132 ? -5.536 -9.650 -11.850 1.00 98.50 132 LEU A C 1
ATOM 1078 O O . LEU A 1 132 ? -5.096 -10.286 -12.800 1.00 98.50 132 LEU A O 1
ATOM 10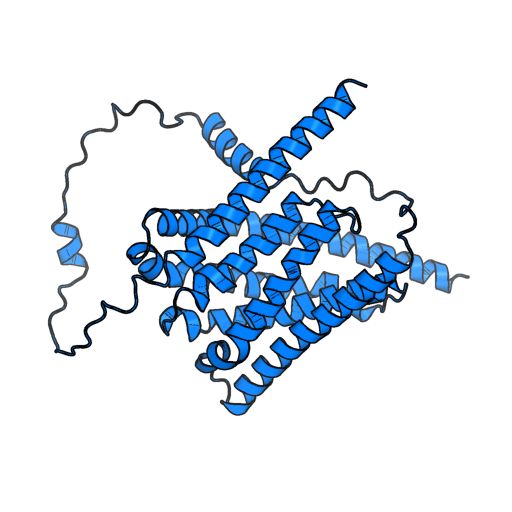82 N N . ILE A 1 133 ? -4.800 -9.378 -10.767 1.00 98.38 133 ILE A N 1
ATOM 1083 C CA . ILE A 1 133 ? -3.418 -9.856 -10.613 1.00 98.38 133 ILE A CA 1
ATOM 1084 C C . ILE A 1 133 ? -3.382 -11.386 -10.594 1.00 98.38 133 ILE A C 1
ATOM 1086 O O . ILE A 1 133 ? -2.591 -11.993 -11.310 1.00 98.38 133 ILE A O 1
ATOM 1090 N N . VAL A 1 134 ? -4.246 -12.015 -9.791 1.00 98.12 134 VAL A N 1
ATOM 1091 C CA . VAL A 1 134 ? -4.322 -13.480 -9.697 1.00 98.12 134 VAL A CA 1
ATOM 1092 C C . VAL A 1 134 ? -4.756 -14.087 -11.027 1.00 98.12 134 VAL A C 1
ATOM 1094 O O . VAL A 1 134 ? -4.154 -15.060 -11.466 1.00 98.12 134 VAL A O 1
ATOM 1097 N N . GLN A 1 135 ? -5.761 -13.506 -11.684 1.00 98.00 135 GLN A N 1
ATOM 1098 C CA . GLN A 1 135 ? -6.218 -13.955 -12.995 1.00 98.00 135 GLN A CA 1
ATOM 1099 C C . GLN A 1 135 ? -5.081 -13.928 -14.017 1.00 98.00 135 GLN A C 1
ATOM 1101 O O . GLN A 1 135 ? -4.901 -14.908 -14.732 1.00 98.00 135 GLN A O 1
ATOM 1106 N N . GLU A 1 136 ? -4.324 -12.831 -14.077 1.00 97.75 136 GLU A N 1
ATOM 1107 C CA . GLU A 1 136 ? -3.216 -12.685 -15.019 1.00 97.75 136 GLU A CA 1
ATOM 1108 C C . GLU A 1 136 ? -2.129 -13.726 -14.752 1.00 97.75 136 GLU A C 1
ATOM 1110 O O . GLU A 1 136 ? -1.763 -14.464 -15.657 1.00 97.75 136 GLU A O 1
ATOM 1115 N N . LEU A 1 137 ? -1.697 -13.869 -13.495 1.00 97.62 137 LEU A N 1
ATOM 1116 C CA . LEU A 1 137 ? -0.684 -14.856 -13.114 1.00 97.62 137 LEU A CA 1
ATOM 1117 C C . LEU A 1 137 ? -1.128 -16.294 -13.402 1.00 97.62 137 LEU A C 1
ATOM 1119 O O . LEU A 1 137 ? -0.313 -17.117 -13.797 1.00 97.62 137 LEU A O 1
ATOM 1123 N N . VAL A 1 138 ? -2.406 -16.623 -13.212 1.00 97.62 138 VAL A N 1
ATOM 1124 C CA . VAL A 1 138 ? -2.923 -17.957 -13.547 1.00 97.62 138 VAL A CA 1
ATOM 1125 C C . VAL A 1 138 ? -2.966 -18.156 -15.062 1.00 97.62 138 VAL A C 1
ATOM 1127 O O . VAL A 1 138 ? -2.551 -19.207 -15.545 1.00 97.62 138 VAL A O 1
ATOM 1130 N N . ALA A 1 139 ? -3.431 -17.157 -15.815 1.00 97.06 139 ALA A N 1
ATOM 1131 C CA . ALA A 1 139 ? -3.557 -17.234 -17.268 1.00 97.06 139 ALA A CA 1
ATOM 1132 C C . ALA A 1 139 ? -2.200 -17.347 -17.981 1.00 97.06 139 ALA A C 1
ATOM 1134 O O . ALA A 1 139 ? -2.104 -18.028 -18.998 1.00 97.06 139 ALA A O 1
ATOM 1135 N N . THR A 1 140 ? -1.155 -16.717 -17.441 1.00 95.69 140 THR A N 1
ATOM 1136 C CA . THR A 1 140 ? 0.199 -16.726 -18.015 1.00 95.69 140 THR A CA 1
ATOM 1137 C C . THR A 1 140 ? 1.110 -17.811 -17.433 1.00 95.69 140 THR A C 1
ATOM 1139 O O . THR A 1 140 ? 2.296 -17.852 -17.750 1.00 95.69 140 THR A O 1
ATOM 1142 N N . GLY A 1 141 ? 0.601 -18.690 -16.562 1.00 95.19 141 GLY A N 1
ATOM 1143 C CA . GLY A 1 141 ? 1.417 -19.732 -15.926 1.00 95.19 141 GLY A CA 1
ATOM 1144 C C . GLY A 1 141 ? 2.457 -19.194 -14.933 1.00 95.19 141 GLY A C 1
ATOM 1145 O O . GLY A 1 141 ? 3.478 -19.835 -14.698 1.00 95.19 141 GLY A O 1
ATOM 1146 N N . GLY A 1 142 ? 2.203 -18.028 -14.341 1.00 93.88 142 GLY A N 1
ATOM 1147 C CA . GLY A 1 142 ? 3.050 -17.385 -13.337 1.00 93.88 142 GLY A CA 1
ATOM 1148 C C . GLY A 1 142 ? 3.957 -16.285 -13.885 1.00 93.88 142 GLY A C 1
ATOM 1149 O O . GLY A 1 142 ? 4.780 -15.762 -13.130 1.00 93.88 142 GLY A O 1
ATOM 1150 N N . ASP A 1 143 ? 3.816 -15.909 -15.158 1.00 95.62 143 ASP A N 1
ATOM 1151 C CA . ASP A 1 143 ? 4.579 -14.801 -15.727 1.00 95.62 143 ASP A CA 1
ATOM 1152 C C . ASP A 1 143 ? 4.125 -13.462 -15.126 1.00 95.62 143 ASP A C 1
ATOM 1154 O O . ASP A 1 143 ? 2.992 -13.007 -15.309 1.00 95.62 143 ASP A O 1
ATOM 1158 N N . TYR A 1 144 ? 5.036 -12.832 -14.386 1.00 95.94 144 TYR A N 1
ATOM 1159 C CA . TYR A 1 144 ? 4.807 -11.583 -13.670 1.00 95.94 144 TYR A CA 1
ATOM 1160 C C . TYR A 1 144 ? 4.950 -10.335 -14.547 1.00 95.94 144 TYR A C 1
ATOM 1162 O O . TYR A 1 144 ? 4.533 -9.260 -14.113 1.00 95.94 144 TYR A O 1
ATOM 1170 N N . THR A 1 145 ? 5.543 -10.444 -15.738 1.00 96.56 145 THR A N 1
ATOM 1171 C CA . THR A 1 145 ? 5.885 -9.290 -16.588 1.00 96.56 145 THR A CA 1
ATOM 1172 C C . THR A 1 145 ? 4.634 -8.553 -17.082 1.00 96.56 145 THR A C 1
ATOM 1174 O O . THR A 1 145 ? 4.594 -7.323 -17.122 1.00 96.56 145 THR A O 1
ATOM 1177 N N . HIS A 1 146 ? 3.550 -9.289 -17.334 1.00 94.81 146 HIS A N 1
ATOM 1178 C CA . HIS A 1 146 ? 2.283 -8.752 -17.835 1.00 94.81 146 HIS A CA 1
ATOM 1179 C C . HIS A 1 146 ? 1.396 -8.097 -16.761 1.00 94.81 146 HIS A C 1
ATOM 1181 O O . HIS A 1 146 ? 0.459 -7.359 -17.081 1.00 94.81 146 HIS A O 1
ATOM 1187 N N . VAL A 1 147 ? 1.703 -8.287 -15.473 1.00 97.44 147 VAL A N 1
ATOM 1188 C CA . VAL A 1 147 ? 0.841 -7.835 -14.367 1.00 97.44 147 VAL A CA 1
ATOM 1189 C C . VAL A 1 147 ? 0.680 -6.314 -14.352 1.00 97.44 147 VAL A C 1
ATOM 1191 O O . VAL A 1 147 ? -0.430 -5.813 -14.170 1.00 97.44 147 VAL A O 1
ATOM 1194 N N . CYS A 1 148 ? 1.752 -5.551 -14.585 1.00 96.62 148 CYS A N 1
ATOM 1195 C CA . CYS A 1 148 ? 1.666 -4.088 -14.616 1.00 96.62 148 CYS A CA 1
ATOM 1196 C C . CYS A 1 148 ? 0.826 -3.576 -15.788 1.00 96.62 148 CYS A C 1
ATOM 1198 O O . CYS A 1 148 ? 0.045 -2.640 -15.615 1.00 96.62 148 CYS A O 1
ATOM 1200 N N . ALA A 1 149 ? 0.929 -4.213 -16.956 1.00 96.00 149 ALA A N 1
ATOM 1201 C CA . ALA A 1 149 ? 0.077 -3.891 -18.097 1.00 96.00 149 ALA A CA 1
ATOM 1202 C C . ALA A 1 149 ? -1.403 -4.165 -17.786 1.00 96.00 149 ALA A C 1
ATOM 1204 O O . ALA A 1 149 ? -2.266 -3.372 -18.156 1.00 96.00 149 ALA A O 1
ATOM 1205 N N . LYS A 1 150 ? -1.689 -5.243 -17.046 1.00 97.19 150 LYS A N 1
ATOM 1206 C CA . LYS A 1 150 ? -3.051 -5.628 -16.670 1.00 97.19 150 LYS A CA 1
ATOM 1207 C C . LYS A 1 150 ? -3.690 -4.716 -15.623 1.00 97.19 150 LYS A C 1
ATOM 1209 O O . LYS A 1 150 ? -4.849 -4.334 -15.773 1.00 97.19 150 LYS A O 1
ATOM 1214 N N . VAL A 1 151 ? -2.979 -4.422 -14.531 1.00 97.56 151 VAL A N 1
ATOM 1215 C CA . VAL A 1 151 ? -3.575 -3.805 -13.328 1.00 97.56 151 VAL A CA 1
ATOM 1216 C C . VAL A 1 151 ? -3.040 -2.410 -13.009 1.00 97.56 151 VAL A C 1
ATOM 1218 O O . VAL A 1 151 ? -3.666 -1.704 -12.223 1.00 97.56 151 VAL A O 1
ATOM 1221 N N . GLY A 1 152 ? -1.906 -1.993 -13.583 1.00 96.19 152 GLY A N 1
ATOM 1222 C CA . GLY A 1 152 ? -1.170 -0.796 -13.157 1.00 96.19 152 GLY A CA 1
ATOM 1223 C C . GLY A 1 152 ? -2.031 0.461 -13.118 1.00 96.19 152 GLY A C 1
ATOM 1224 O O . GLY A 1 152 ? -2.158 1.088 -12.070 1.00 96.19 152 GLY A O 1
ATOM 1225 N N . THR A 1 153 ? -2.724 0.758 -14.214 1.00 96.00 153 THR A N 1
ATOM 1226 C CA . THR A 1 153 ? -3.577 1.947 -14.313 1.00 96.00 153 THR A CA 1
ATOM 1227 C C . THR A 1 153 ? -4.751 1.910 -13.336 1.00 96.00 153 THR A C 1
ATOM 1229 O O . THR A 1 153 ? -5.022 2.896 -12.650 1.00 96.00 153 THR A O 1
ATOM 1232 N N . LEU A 1 154 ? -5.433 0.768 -13.210 1.00 97.50 154 LEU A N 1
ATOM 1233 C CA . LEU A 1 154 ? -6.520 0.618 -12.242 1.00 97.50 154 LEU A CA 1
ATOM 1234 C C . LEU A 1 154 ? -6.008 0.815 -10.808 1.00 97.50 154 LEU A C 1
ATOM 1236 O O . LEU A 1 154 ? -6.617 1.554 -10.032 1.00 97.50 154 LEU A O 1
ATOM 1240 N N . LEU A 1 155 ? -4.879 0.192 -10.467 1.00 97.94 155 LEU A N 1
ATOM 1241 C CA . LEU A 1 155 ? -4.246 0.307 -9.158 1.00 97.94 155 LEU A CA 1
ATOM 1242 C C . LEU A 1 155 ? -3.878 1.764 -8.855 1.00 97.94 155 LEU A C 1
ATOM 1244 O O . LEU A 1 155 ? -4.173 2.237 -7.756 1.00 97.94 155 LEU A O 1
ATOM 1248 N N . THR A 1 156 ? -3.323 2.498 -9.825 1.00 97.81 156 THR A N 1
ATOM 1249 C CA . THR A 1 156 ? -3.044 3.940 -9.723 1.00 97.81 156 THR A CA 1
ATOM 1250 C C . THR A 1 156 ? -4.299 4.729 -9.338 1.00 97.81 156 THR A C 1
ATOM 1252 O O . THR A 1 156 ? -4.265 5.541 -8.405 1.00 97.81 156 THR A O 1
ATOM 1255 N N . TYR A 1 157 ? -5.430 4.489 -10.007 1.00 97.56 157 TYR A N 1
ATOM 1256 C CA . TYR A 1 157 ? -6.684 5.189 -9.709 1.00 97.56 157 TYR A CA 1
ATOM 1257 C C . TYR A 1 157 ? -7.258 4.811 -8.340 1.00 97.56 157 TYR A C 1
ATOM 1259 O O . TYR A 1 157 ? -7.643 5.696 -7.571 1.00 97.56 157 TYR A O 1
ATOM 1267 N N . VAL A 1 158 ? -7.251 3.523 -7.988 1.00 97.75 158 VAL A N 1
ATOM 1268 C CA . VAL A 1 158 ? -7.697 3.049 -6.669 1.00 97.75 158 VAL A CA 1
ATOM 1269 C C . VAL A 1 158 ? -6.839 3.660 -5.550 1.00 97.75 158 VAL A C 1
ATOM 1271 O O . VAL A 1 158 ? -7.380 4.160 -4.561 1.00 97.75 158 VAL A O 1
ATOM 1274 N N . GLN A 1 159 ? -5.514 3.713 -5.719 1.00 97.19 159 GLN A N 1
ATOM 1275 C CA . GLN A 1 159 ? -4.594 4.352 -4.771 1.00 97.19 159 GLN A CA 1
ATOM 1276 C C . GLN A 1 159 ? -4.788 5.876 -4.705 1.00 97.19 159 GLN A C 1
ATOM 1278 O O . GLN A 1 159 ? -4.662 6.466 -3.631 1.00 97.19 159 GLN A O 1
ATOM 1283 N N . THR A 1 160 ? -5.144 6.525 -5.815 1.00 96.62 160 THR A N 1
ATOM 1284 C CA . THR A 1 160 ? -5.475 7.963 -5.850 1.00 96.62 160 THR A CA 1
ATOM 1285 C C . THR A 1 160 ? -6.707 8.287 -5.009 1.00 96.62 160 THR A C 1
ATOM 1287 O O . THR A 1 160 ? -6.737 9.323 -4.340 1.00 96.62 160 THR A O 1
ATOM 1290 N N . GLY A 1 161 ? -7.669 7.362 -4.923 1.00 95.06 161 GLY A N 1
ATOM 1291 C CA . GLY A 1 161 ? -8.813 7.468 -4.015 1.00 95.06 161 GLY A CA 1
ATOM 1292 C C . GLY A 1 161 ? -8.425 7.688 -2.546 1.00 95.06 161 GLY A C 1
ATOM 1293 O O . GLY A 1 161 ? -9.155 8.362 -1.819 1.00 95.06 161 GLY A O 1
ATOM 1294 N N . ALA A 1 162 ? -7.239 7.233 -2.119 1.00 92.75 162 ALA A N 1
ATOM 1295 C CA . ALA A 1 162 ? -6.750 7.415 -0.752 1.00 92.75 162 ALA A CA 1
ATOM 1296 C C . ALA A 1 162 ? -6.458 8.885 -0.385 1.00 92.75 162 ALA A C 1
ATOM 1298 O O . ALA A 1 162 ? -6.335 9.211 0.796 1.00 92.75 162 ALA A O 1
ATOM 1299 N N . LEU A 1 163 ? -6.411 9.813 -1.353 1.00 94.94 163 LEU A N 1
ATOM 1300 C CA . LEU A 1 163 ? -6.386 11.255 -1.065 1.00 94.94 163 LEU A CA 1
ATOM 1301 C C . LEU A 1 163 ? -7.596 11.691 -0.227 1.00 94.94 163 LEU A C 1
ATOM 1303 O O . LEU A 1 163 ? -7.478 12.596 0.605 1.00 94.94 163 LEU A O 1
ATOM 1307 N N . LEU A 1 164 ? -8.738 11.013 -0.382 1.00 93.88 164 LEU A N 1
ATOM 1308 C CA . LEU A 1 164 ? -9.916 11.261 0.441 1.00 93.88 164 LEU A CA 1
ATOM 1309 C C . LEU A 1 164 ? -9.655 10.970 1.924 1.00 93.88 164 LEU A C 1
ATOM 1311 O O . LEU A 1 164 ? -10.218 11.663 2.762 1.00 93.88 164 LEU A O 1
ATOM 1315 N N . GLU A 1 165 ? -8.738 10.068 2.285 1.00 89.44 165 GLU A N 1
ATOM 1316 C CA . GLU A 1 165 ? -8.390 9.813 3.694 1.00 89.44 165 GLU A CA 1
ATOM 1317 C C . GLU A 1 165 ? -7.710 11.015 4.348 1.00 89.44 165 GLU A C 1
ATOM 1319 O O . GLU A 1 165 ? -7.932 11.320 5.527 1.00 89.44 165 GLU A O 1
ATOM 1324 N N . VAL A 1 166 ? -6.901 11.738 3.571 1.00 89.56 166 VAL A N 1
ATOM 1325 C CA . VAL A 1 166 ? -6.281 12.990 4.011 1.00 89.56 166 VAL A CA 1
ATOM 1326 C C . VAL A 1 166 ? -7.366 14.034 4.257 1.00 89.56 166 VAL A C 1
ATOM 1328 O O . VAL A 1 166 ? -7.337 14.723 5.280 1.00 89.56 166 VAL A O 1
ATOM 1331 N N . VAL A 1 167 ? -8.362 14.103 3.367 1.00 92.56 167 VAL A N 1
ATOM 1332 C CA . VAL A 1 167 ? -9.529 14.983 3.514 1.00 92.56 167 VAL A CA 1
ATOM 1333 C C . VAL A 1 167 ? -10.349 14.598 4.747 1.00 92.56 167 VAL A C 1
ATOM 1335 O O . VAL A 1 167 ? -10.637 15.463 5.572 1.00 92.56 167 VAL A O 1
ATOM 1338 N N . HIS A 1 168 ? -10.669 13.317 4.945 1.00 91.25 168 HIS A N 1
ATOM 1339 C CA . HIS A 1 168 ? -11.415 12.834 6.114 1.00 91.25 168 HIS A CA 1
ATOM 1340 C C . HIS A 1 168 ? -10.694 13.173 7.418 1.00 91.25 168 HIS A C 1
ATOM 1342 O O . HIS A 1 168 ? -11.323 13.619 8.379 1.00 91.25 168 HIS A O 1
ATOM 1348 N N . SER A 1 169 ? -9.371 13.016 7.446 1.00 86.56 169 SER A N 1
ATOM 1349 C CA . SER A 1 169 ? -8.538 13.375 8.597 1.00 86.56 169 SER A CA 1
ATOM 1350 C C . SER A 1 169 ? -8.535 14.887 8.838 1.00 86.56 169 SER A C 1
ATOM 1352 O O . SER A 1 169 ? -8.650 15.340 9.976 1.00 86.56 169 SER A O 1
ATOM 1354 N N . ALA A 1 170 ? -8.443 15.692 7.774 1.00 88.12 170 ALA A N 1
ATOM 1355 C CA . ALA A 1 170 ? -8.439 17.152 7.859 1.00 88.12 170 ALA A CA 1
ATOM 1356 C C . ALA A 1 170 ? -9.784 17.727 8.327 1.00 88.12 170 ALA A C 1
ATOM 1358 O O . ALA A 1 170 ? -9.803 18.697 9.088 1.00 88.12 170 ALA A O 1
ATOM 1359 N N . LEU A 1 171 ? -10.891 17.107 7.913 1.00 88.19 171 LEU A N 1
ATOM 1360 C CA . LEU A 1 171 ? -12.250 17.446 8.342 1.00 88.19 171 LEU A CA 1
ATOM 1361 C C . LEU A 1 171 ? -12.593 16.891 9.735 1.00 88.19 171 LEU A C 1
ATOM 1363 O O . LEU A 1 171 ? -13.606 17.274 10.315 1.00 88.19 171 LEU A O 1
ATOM 1367 N N . GLY A 1 172 ? -11.755 16.011 10.292 1.00 84.94 172 GLY A N 1
ATOM 1368 C CA . GLY A 1 172 ? -11.988 15.375 11.589 1.00 84.94 172 GLY A CA 1
ATOM 1369 C C . GLY A 1 172 ? -13.048 14.270 11.561 1.00 84.94 172 GLY A C 1
ATOM 1370 O O . GLY A 1 172 ? -13.557 13.893 12.616 1.00 84.94 172 GLY A O 1
ATOM 1371 N N . PHE A 1 173 ? -13.376 13.741 10.378 1.00 86.38 173 PHE A N 1
ATOM 1372 C CA . PHE A 1 173 ? -14.262 12.582 10.217 1.00 86.38 173 PHE A CA 1
ATOM 1373 C C . PHE A 1 173 ? -13.629 11.310 10.787 1.00 86.38 173 PHE A C 1
ATOM 1375 O O . PHE A 1 173 ? -14.324 10.440 11.307 1.00 86.38 173 PHE A O 1
ATOM 1382 N N . VAL A 1 174 ? -12.298 11.231 10.738 1.00 83.75 174 VAL A N 1
ATOM 1383 C CA . VAL A 1 174 ? -11.500 10.155 11.330 1.00 83.75 174 VAL A CA 1
ATOM 1384 C C . VAL A 1 174 ? -10.439 10.730 12.264 1.00 83.75 174 VAL A C 1
ATOM 1386 O O . VAL A 1 174 ? -9.902 11.817 12.044 1.00 83.75 174 VAL A O 1
ATOM 1389 N N . LYS A 1 175 ? -10.133 9.999 13.340 1.00 77.44 175 LYS A N 1
ATOM 1390 C CA . LYS A 1 175 ? -9.154 10.400 14.363 1.00 77.44 175 LYS A CA 1
ATOM 1391 C C . LYS A 1 175 ? -7.732 10.004 13.948 1.00 77.44 175 LYS A C 1
ATOM 1393 O O . LYS A 1 175 ? -7.072 9.251 14.655 1.00 77.44 175 LYS A O 1
ATOM 1398 N N . SER A 1 176 ? -7.274 10.525 12.815 1.00 74.44 176 SER A N 1
ATOM 1399 C CA . SER A 1 176 ? -5.920 10.294 12.301 1.00 74.44 176 SER A CA 1
ATOM 1400 C C . SER A 1 176 ? -5.171 11.622 12.171 1.00 74.44 176 SER A C 1
ATOM 1402 O O . SER A 1 176 ? -5.768 12.624 11.766 1.00 74.44 176 SER A O 1
ATOM 1404 N N . PRO A 1 177 ? -3.869 11.690 12.505 1.00 82.06 177 PRO A N 1
ATOM 1405 C CA . PRO A 1 177 ? -3.090 12.890 12.239 1.00 82.06 177 PRO A CA 1
ATOM 1406 C C . PRO A 1 177 ? -3.011 13.144 10.725 1.00 82.06 177 PRO A C 1
ATOM 1408 O O . PRO A 1 177 ? -2.673 12.263 9.934 1.00 82.06 177 PRO A O 1
ATOM 1411 N N . VAL A 1 178 ? -3.327 14.371 10.306 1.00 79.56 178 VAL A N 1
ATOM 1412 C CA . VAL A 1 178 ? -3.391 14.732 8.878 1.00 79.56 178 VAL A CA 1
ATOM 1413 C C . VAL A 1 178 ? -2.034 14.561 8.199 1.00 79.56 178 VAL A C 1
ATOM 1415 O O . VAL A 1 178 ? -1.963 14.015 7.107 1.00 79.56 178 VAL A O 1
ATOM 1418 N N . SER A 1 179 ? -0.955 14.993 8.855 1.00 76.44 179 SER A N 1
ATOM 1419 C CA . SER A 1 179 ? 0.405 14.922 8.311 1.00 76.44 179 SER A CA 1
ATOM 1420 C C . SER A 1 179 ? 0.875 13.487 8.092 1.00 76.44 179 SER A C 1
ATOM 1422 O O . SER A 1 179 ? 1.456 13.196 7.053 1.00 76.44 179 SER A O 1
ATOM 1424 N N . THR A 1 180 ? 0.594 12.583 9.034 1.00 74.31 180 THR A N 1
ATOM 1425 C CA . THR A 1 180 ? 0.974 11.170 8.897 1.00 74.31 180 THR A CA 1
ATOM 1426 C C . THR A 1 180 ? 0.177 10.501 7.786 1.00 74.31 180 THR A C 1
ATOM 1428 O O . THR A 1 180 ? 0.750 9.782 6.977 1.00 74.31 180 THR A O 1
ATOM 1431 N N . THR A 1 181 ? -1.124 10.790 7.700 1.00 77.69 181 THR A N 1
ATOM 1432 C CA . THR A 1 181 ? -1.999 10.255 6.645 1.00 77.69 181 THR A CA 1
ATOM 1433 C C . THR A 1 181 ? -1.563 10.763 5.270 1.00 77.69 181 THR A C 1
ATOM 1435 O O . THR A 1 181 ? -1.430 9.986 4.333 1.00 77.69 181 THR A O 1
ATOM 1438 N N . ALA A 1 182 ? -1.257 12.059 5.158 1.00 81.38 182 ALA A N 1
ATOM 1439 C CA . ALA A 1 182 ? -0.769 12.657 3.920 1.00 81.38 182 ALA A CA 1
ATOM 1440 C C . ALA A 1 182 ? 0.557 12.043 3.465 1.00 81.38 182 ALA A C 1
ATOM 1442 O O . ALA A 1 182 ? 0.694 11.732 2.288 1.00 81.38 182 ALA A O 1
ATOM 1443 N N . LEU A 1 183 ? 1.512 11.835 4.377 1.00 84.12 183 LEU A N 1
ATOM 1444 C CA . LEU A 1 183 ? 2.799 11.233 4.030 1.00 84.12 183 LEU A CA 1
ATOM 1445 C C . LEU A 1 183 ? 2.647 9.781 3.556 1.00 84.12 183 LEU A C 1
ATOM 1447 O O . LEU A 1 183 ? 3.260 9.410 2.561 1.00 84.12 183 LEU A O 1
ATOM 1451 N N . GLN A 1 184 ? 1.803 8.989 4.227 1.00 84.50 184 GLN A N 1
ATOM 1452 C CA . GLN A 1 184 ? 1.509 7.603 3.836 1.00 84.50 184 GLN A CA 1
ATOM 1453 C C . GLN A 1 184 ? 0.856 7.516 2.451 1.00 84.50 184 GLN A C 1
ATOM 1455 O O . GLN A 1 184 ? 1.202 6.656 1.645 1.00 84.50 184 GLN A O 1
ATOM 1460 N N . VAL A 1 185 ? -0.086 8.415 2.153 1.00 87.94 185 VAL A N 1
ATOM 1461 C CA . VAL A 1 185 ? -0.736 8.458 0.837 1.00 87.94 185 VAL A CA 1
ATOM 1462 C C . VAL A 1 185 ? 0.242 8.955 -0.228 1.00 87.94 185 VAL A C 1
ATOM 1464 O O . VAL A 1 185 ? 0.341 8.353 -1.295 1.00 87.94 185 VAL A O 1
ATOM 1467 N N . ALA A 1 186 ? 1.013 10.005 0.064 1.00 87.81 186 ALA A N 1
ATOM 1468 C CA . ALA A 1 186 ? 1.986 10.573 -0.863 1.00 87.81 186 ALA A CA 1
ATOM 1469 C C . ALA A 1 186 ? 3.094 9.578 -1.234 1.00 87.81 186 ALA A C 1
ATOM 1471 O O . ALA A 1 186 ? 3.462 9.509 -2.404 1.00 87.81 186 ALA A O 1
ATOM 1472 N N . SER A 1 187 ? 3.593 8.780 -0.281 1.00 88.31 187 SER A N 1
ATOM 1473 C CA . SER A 1 187 ? 4.633 7.785 -0.571 1.00 88.31 187 SER A CA 1
ATOM 1474 C C . SER A 1 187 ? 4.157 6.752 -1.589 1.00 88.31 187 SER A C 1
ATOM 1476 O O . SER A 1 187 ? 4.891 6.429 -2.514 1.00 88.31 187 SER A O 1
ATOM 1478 N N . ARG A 1 188 ? 2.908 6.284 -1.490 1.00 90.06 188 ARG A N 1
ATOM 1479 C CA . ARG A 1 188 ? 2.347 5.338 -2.464 1.00 90.06 188 ARG A CA 1
ATOM 1480 C C . ARG A 1 188 ? 1.984 5.980 -3.797 1.00 90.06 188 ARG A C 1
ATOM 1482 O O . ARG A 1 188 ? 2.148 5.350 -4.840 1.00 90.06 188 ARG A O 1
ATOM 1489 N N . LEU A 1 189 ? 1.521 7.230 -3.787 1.00 93.06 189 LEU A N 1
ATOM 1490 C CA . LEU A 1 189 ? 1.268 7.973 -5.024 1.00 93.06 189 LEU A CA 1
ATOM 1491 C C . LEU A 1 189 ? 2.549 8.264 -5.799 1.00 93.06 189 LEU A C 1
ATOM 1493 O O . LEU A 1 189 ? 2.502 8.278 -7.023 1.00 93.06 189 LEU A O 1
ATOM 1497 N N . LEU A 1 190 ? 3.681 8.433 -5.111 1.00 93.50 190 LEU A N 1
ATOM 1498 C CA . LEU A 1 190 ? 4.990 8.501 -5.750 1.00 93.50 190 LEU A CA 1
ATOM 1499 C C . LEU A 1 190 ? 5.271 7.222 -6.543 1.00 93.50 190 LEU A C 1
ATOM 1501 O O . LEU A 1 190 ? 5.617 7.321 -7.713 1.00 93.50 190 LEU A O 1
ATOM 1505 N N . LEU A 1 191 ? 5.069 6.037 -5.955 1.00 94.06 191 LEU A N 1
ATOM 1506 C CA . LEU A 1 191 ? 5.261 4.771 -6.675 1.00 94.06 191 LEU A CA 1
ATOM 1507 C C . LEU A 1 191 ? 4.330 4.667 -7.889 1.00 94.06 191 LEU A C 1
ATOM 1509 O O . LEU A 1 191 ? 4.771 4.251 -8.956 1.00 94.06 191 LEU A O 1
ATOM 1513 N N . CYS A 1 192 ? 3.067 5.075 -7.740 1.00 95.50 192 CYS A N 1
ATOM 1514 C CA . CYS A 1 192 ? 2.098 5.010 -8.830 1.00 95.50 192 CYS A CA 1
ATOM 1515 C C . CYS A 1 192 ? 2.435 5.982 -9.956 1.00 95.50 192 CYS A C 1
ATOM 1517 O O . CYS A 1 192 ? 2.839 5.582 -11.042 1.00 95.50 192 CYS A O 1
ATOM 1519 N N . TRP A 1 193 ? 2.335 7.274 -9.672 1.00 95.31 193 TRP A N 1
ATOM 1520 C CA . TRP A 1 193 ? 2.429 8.310 -10.687 1.00 95.31 193 TRP A CA 1
ATOM 1521 C C . TRP A 1 193 ? 3.865 8.612 -11.100 1.00 95.31 193 TRP A C 1
ATOM 1523 O O . TRP A 1 193 ? 4.126 8.786 -12.282 1.00 95.31 193 TRP A O 1
ATOM 1533 N N . ALA A 1 194 ? 4.796 8.683 -10.145 1.00 92.31 194 ALA A N 1
ATOM 1534 C CA . ALA A 1 194 ? 6.154 9.168 -10.397 1.00 92.31 194 ALA A CA 1
ATOM 1535 C C . ALA A 1 194 ? 7.174 8.056 -10.683 1.00 92.31 194 ALA A C 1
ATOM 1537 O O . ALA A 1 194 ? 8.278 8.368 -11.128 1.00 92.31 194 ALA A O 1
ATOM 1538 N N . ILE A 1 195 ? 6.827 6.786 -10.435 1.00 93.81 195 ILE A N 1
ATOM 1539 C CA . ILE A 1 195 ? 7.685 5.638 -10.745 1.00 93.81 195 ILE A CA 1
ATOM 1540 C C . ILE A 1 195 ? 7.122 4.844 -11.921 1.00 93.81 195 ILE A C 1
ATOM 1542 O O . ILE A 1 195 ? 7.591 5.050 -13.036 1.00 93.81 195 ILE A O 1
ATOM 1546 N N . TYR A 1 196 ? 6.148 3.950 -11.732 1.00 93.25 196 TYR A N 1
ATOM 1547 C CA . TYR A 1 196 ? 5.805 3.011 -12.811 1.00 93.25 196 TYR A CA 1
ATOM 1548 C C . TYR A 1 196 ? 4.932 3.619 -13.921 1.00 93.25 196 TYR A C 1
ATOM 1550 O O . TYR A 1 196 ? 5.033 3.165 -15.059 1.00 93.25 196 TYR A O 1
ATOM 1558 N N . GLU A 1 197 ? 4.116 4.646 -13.650 1.00 92.38 197 GLU A N 1
ATOM 1559 C CA . GLU A 1 197 ? 3.408 5.373 -14.722 1.00 92.38 197 GLU A CA 1
ATOM 1560 C C . GLU A 1 197 ? 4.324 6.368 -15.447 1.00 92.38 197 GLU A C 1
ATOM 1562 O O . GLU A 1 197 ? 4.284 6.466 -16.672 1.00 92.38 197 GLU A O 1
ATOM 1567 N N . GLN A 1 198 ? 5.196 7.076 -14.719 1.00 91.50 198 GLN A N 1
ATOM 1568 C CA . GLN A 1 198 ? 6.154 8.014 -15.317 1.00 91.50 198 GLN A CA 1
ATOM 1569 C C . GLN A 1 198 ? 7.217 7.306 -16.165 1.00 91.50 198 GLN A C 1
ATOM 1571 O O . GLN A 1 198 ? 7.600 7.803 -17.227 1.00 91.50 198 GLN A O 1
ATOM 1576 N N . PHE A 1 199 ? 7.732 6.173 -15.687 1.00 90.81 199 PHE A N 1
ATOM 1577 C CA . PHE A 1 199 ? 8.739 5.381 -16.379 1.00 90.81 199 PHE A CA 1
ATOM 1578 C C . PHE A 1 199 ? 8.074 4.187 -17.053 1.00 90.81 199 PHE A C 1
ATOM 1580 O O . PHE A 1 199 ? 8.087 3.069 -16.535 1.00 90.81 199 PHE A O 1
ATOM 1587 N N . ASN A 1 200 ? 7.524 4.428 -18.245 1.00 87.56 200 ASN A N 1
ATOM 1588 C CA . ASN A 1 200 ? 6.972 3.379 -19.096 1.00 87.56 200 ASN A CA 1
ATOM 1589 C C . ASN A 1 200 ? 8.079 2.545 -19.766 1.00 87.56 200 ASN A C 1
ATOM 1591 O O . ASN A 1 200 ? 8.264 2.585 -20.979 1.00 87.56 200 ASN A O 1
ATOM 1595 N N . VAL A 1 201 ? 8.873 1.852 -18.947 1.00 91.38 201 VAL A N 1
ATOM 1596 C CA . VAL A 1 201 ? 9.995 1.012 -19.375 1.00 91.38 201 VAL A CA 1
ATOM 1597 C C . VAL A 1 201 ? 9.873 -0.396 -18.781 1.00 91.38 201 VAL A C 1
ATOM 1599 O O . VAL A 1 201 ? 9.525 -0.518 -17.599 1.00 91.38 201 VAL A O 1
ATOM 1602 N N . PRO A 1 202 ? 10.233 -1.450 -19.540 1.00 91.19 202 PRO A N 1
ATOM 1603 C CA . PRO A 1 202 ? 10.198 -2.839 -19.067 1.00 91.19 202 PRO A CA 1
ATOM 1604 C C . PRO A 1 202 ? 10.936 -3.040 -17.744 1.00 91.19 202 PRO A C 1
ATOM 1606 O O . PRO A 1 202 ? 10.431 -3.664 -16.818 1.00 91.19 202 PRO A O 1
ATOM 1609 N N . ALA A 1 203 ? 12.094 -2.390 -17.596 1.00 91.50 203 ALA A N 1
ATOM 1610 C CA . ALA A 1 203 ? 12.934 -2.501 -16.410 1.00 91.50 203 ALA A CA 1
ATOM 1611 C C . ALA A 1 203 ? 12.226 -2.125 -15.095 1.00 91.50 203 ALA A C 1
ATOM 1613 O O . ALA A 1 203 ? 12.676 -2.566 -14.047 1.00 91.50 203 ALA A O 1
ATOM 1614 N N . VAL A 1 204 ? 11.163 -1.313 -15.133 1.00 93.19 204 VAL A N 1
ATOM 1615 C CA . VAL A 1 204 ? 10.363 -0.938 -13.953 1.00 93.19 204 VAL A CA 1
ATOM 1616 C C . VAL A 1 204 ? 9.023 -1.673 -13.949 1.00 93.19 204 VAL A C 1
ATOM 1618 O O . VAL A 1 204 ? 8.633 -2.219 -12.919 1.00 93.19 204 VAL A O 1
ATOM 1621 N N . ARG A 1 205 ? 8.314 -1.692 -15.086 1.00 95.19 205 ARG A N 1
ATOM 1622 C CA . ARG A 1 205 ? 6.932 -2.194 -15.173 1.00 95.19 205 ARG A CA 1
ATOM 1623 C C . ARG A 1 205 ? 6.837 -3.714 -15.244 1.00 95.19 205 ARG A C 1
ATOM 1625 O O . ARG A 1 205 ? 5.920 -4.285 -14.673 1.00 95.19 205 ARG A O 1
ATOM 1632 N N . GLU A 1 206 ? 7.791 -4.366 -15.892 1.00 95.81 206 GLU A N 1
ATOM 1633 C CA . GLU A 1 206 ? 7.819 -5.827 -16.042 1.00 95.81 206 GLU A CA 1
ATOM 1634 C C . GLU A 1 206 ? 8.666 -6.489 -14.948 1.00 95.81 206 GLU A C 1
ATOM 1636 O O . GLU A 1 206 ? 8.850 -7.701 -14.929 1.00 95.81 206 GLU A O 1
ATOM 1641 N N . HIS A 1 207 ? 9.188 -5.704 -14.004 1.00 97.06 207 HIS A N 1
ATOM 1642 C CA . HIS A 1 207 ? 9.993 -6.223 -12.913 1.00 97.06 207 HIS A CA 1
ATOM 1643 C C . HIS A 1 207 ? 9.108 -6.902 -11.857 1.00 97.06 207 HIS A C 1
ATOM 1645 O O . HIS A 1 207 ? 8.108 -6.337 -11.413 1.00 97.06 207 HIS A O 1
ATOM 1651 N N . TRP A 1 208 ? 9.521 -8.074 -11.363 1.00 96.75 208 TRP A N 1
ATOM 1652 C CA . TRP A 1 208 ? 8.775 -8.869 -10.370 1.00 96.75 208 TRP A CA 1
ATOM 1653 C C . TRP A 1 208 ? 8.385 -8.090 -9.102 1.00 96.75 208 TRP A C 1
ATOM 1655 O O . TRP A 1 208 ? 7.363 -8.381 -8.481 1.00 96.75 208 TRP A O 1
ATOM 1665 N N . LEU A 1 209 ? 9.170 -7.065 -8.754 1.00 97.62 209 LEU A N 1
ATOM 1666 C CA . LEU A 1 209 ? 8.910 -6.147 -7.640 1.00 97.62 209 LEU A CA 1
ATOM 1667 C C . LEU A 1 209 ? 7.551 -5.438 -7.770 1.00 97.62 209 LEU A C 1
ATOM 1669 O O . LEU A 1 209 ? 6.880 -5.214 -6.765 1.00 97.62 209 LEU A O 1
ATOM 1673 N N . PHE A 1 210 ? 7.108 -5.097 -8.984 1.00 97.62 210 PHE A N 1
ATOM 1674 C CA . PHE A 1 210 ? 5.773 -4.530 -9.189 1.00 97.62 210 PHE A CA 1
ATOM 1675 C C . PHE A 1 210 ? 4.685 -5.519 -8.763 1.00 97.62 210 PHE A C 1
ATOM 1677 O O . PHE A 1 210 ? 3.749 -5.164 -8.040 1.00 97.62 210 PHE A O 1
ATOM 1684 N N . THR A 1 211 ? 4.827 -6.776 -9.166 1.00 97.88 211 THR A N 1
ATOM 1685 C CA . THR A 1 211 ? 3.871 -7.841 -8.861 1.00 97.88 211 THR A CA 1
ATOM 1686 C C . THR A 1 211 ? 3.832 -8.137 -7.364 1.00 97.88 211 THR A C 1
ATOM 1688 O O . THR A 1 211 ? 2.760 -8.133 -6.763 1.00 97.88 211 THR A O 1
ATOM 1691 N N . THR A 1 212 ? 4.982 -8.294 -6.706 1.00 97.56 212 THR A N 1
ATOM 1692 C CA . THR A 1 212 ? 5.023 -8.538 -5.254 1.00 97.56 212 THR A CA 1
ATOM 1693 C C . THR A 1 212 ? 4.498 -7.350 -4.444 1.00 97.56 212 THR A C 1
ATOM 1695 O O . THR A 1 212 ? 3.760 -7.551 -3.475 1.00 97.56 212 THR A O 1
ATOM 1698 N N . MET A 1 213 ? 4.801 -6.113 -4.858 1.00 97.00 213 MET A N 1
ATOM 1699 C CA . MET A 1 213 ? 4.242 -4.896 -4.258 1.00 97.00 213 MET A CA 1
ATOM 1700 C C . MET A 1 213 ? 2.716 -4.858 -4.395 1.00 97.00 213 MET A C 1
ATOM 1702 O O . MET A 1 213 ? 2.011 -4.695 -3.399 1.00 97.00 213 MET A O 1
ATOM 1706 N N . SER A 1 214 ? 2.203 -5.014 -5.617 1.00 97.62 214 SER A N 1
ATOM 1707 C CA . SER A 1 214 ? 0.774 -4.884 -5.922 1.00 97.62 214 SER A CA 1
ATOM 1708 C C . SER A 1 214 ? -0.072 -5.960 -5.237 1.00 97.62 214 SER A C 1
ATOM 1710 O O . SER A 1 214 ? -1.145 -5.640 -4.718 1.00 97.62 214 SER A O 1
ATOM 1712 N N . VAL A 1 215 ? 0.425 -7.198 -5.121 1.00 98.00 215 VAL A N 1
ATOM 1713 C CA . VAL A 1 215 ? -0.213 -8.260 -4.322 1.00 98.00 215 VAL A CA 1
ATOM 1714 C C . VAL A 1 215 ? -0.246 -7.884 -2.839 1.00 98.00 215 VAL A C 1
ATOM 1716 O O . VAL A 1 215 ? -1.311 -7.907 -2.215 1.00 98.00 215 VAL A O 1
ATOM 1719 N N . ALA A 1 216 ? 0.898 -7.495 -2.264 1.00 95.81 216 ALA A N 1
ATOM 1720 C CA . ALA A 1 216 ? 0.991 -7.156 -0.844 1.00 95.81 216 ALA A CA 1
ATOM 1721 C C . ALA A 1 216 ? 0.097 -5.966 -0.469 1.00 95.81 216 ALA A C 1
ATOM 1723 O O . ALA A 1 216 ? -0.57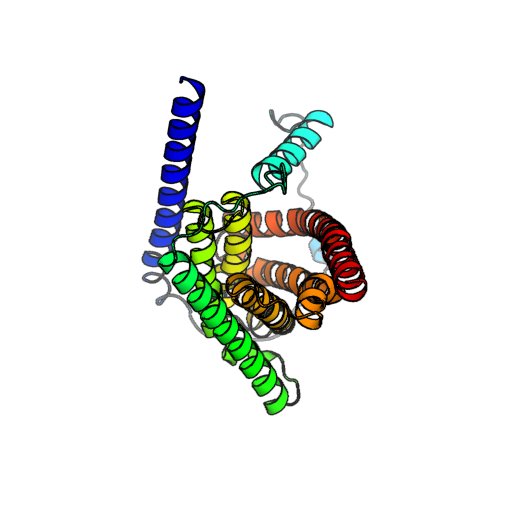9 -5.988 0.568 1.00 95.81 216 ALA A O 1
ATOM 1724 N N . TRP A 1 217 ? 0.057 -4.946 -1.329 1.00 96.56 217 TRP A N 1
ATOM 1725 C CA . TRP A 1 217 ? -0.836 -3.802 -1.194 1.00 96.56 217 TRP A CA 1
ATOM 1726 C C . TRP A 1 217 ? -2.294 -4.231 -1.265 1.00 96.56 217 TRP A C 1
ATOM 1728 O O . TRP A 1 217 ? -3.043 -3.951 -0.334 1.00 96.56 217 TRP A O 1
ATOM 1738 N N . SER A 1 218 ? -2.687 -4.965 -2.306 1.00 97.81 218 SER A N 1
ATOM 1739 C CA . SER A 1 218 ? -4.093 -5.307 -2.522 1.00 97.81 218 SER A CA 1
ATOM 1740 C C . SER A 1 218 ? -4.668 -6.155 -1.389 1.00 97.81 218 SER A C 1
ATOM 1742 O O . SER A 1 218 ? -5.779 -5.882 -0.931 1.00 97.81 218 SER A O 1
ATOM 1744 N N . ILE A 1 219 ? -3.904 -7.109 -0.844 1.00 95.81 219 ILE A N 1
ATOM 1745 C CA . ILE A 1 219 ? -4.334 -7.887 0.330 1.00 95.81 219 ILE A CA 1
ATOM 1746 C C . ILE A 1 219 ? -4.449 -6.986 1.570 1.00 95.81 219 ILE A C 1
ATOM 1748 O O . ILE A 1 219 ? -5.472 -6.998 2.260 1.00 95.81 219 ILE A O 1
ATOM 1752 N N . THR A 1 220 ? -3.414 -6.187 1.856 1.00 92.75 220 THR A N 1
ATOM 1753 C CA . THR A 1 220 ? -3.375 -5.329 3.053 1.00 92.75 220 THR A CA 1
ATOM 1754 C C . THR A 1 220 ? -4.505 -4.301 3.049 1.00 92.75 220 THR A C 1
ATOM 1756 O O . THR A 1 220 ? -5.169 -4.097 4.069 1.00 92.75 220 THR A O 1
ATOM 1759 N N . GLU A 1 221 ? -4.739 -3.665 1.904 1.00 94.12 221 GLU A N 1
ATOM 1760 C CA . GLU A 1 221 ? -5.756 -2.635 1.741 1.00 94.12 221 GLU A CA 1
ATOM 1761 C C . GLU A 1 221 ? -7.163 -3.218 1.777 1.00 94.12 221 GLU A C 1
ATOM 1763 O O . GLU A 1 221 ? -8.013 -2.679 2.486 1.00 94.12 221 GLU A O 1
ATOM 1768 N N . SER A 1 222 ? -7.401 -4.362 1.132 1.00 96.50 222 SER A N 1
ATOM 1769 C CA . SER A 1 222 ? -8.696 -5.047 1.217 1.00 96.50 222 SER A CA 1
ATOM 1770 C C . SER A 1 222 ? -9.058 -5.342 2.677 1.00 96.50 222 SER A C 1
ATOM 1772 O O . SER A 1 222 ? -10.125 -4.961 3.158 1.00 96.50 222 SER A O 1
ATOM 1774 N N . VAL A 1 223 ? -8.135 -5.920 3.449 1.00 92.00 223 VAL A N 1
ATOM 1775 C CA . VAL A 1 223 ? -8.372 -6.189 4.875 1.00 92.00 223 VAL A CA 1
ATOM 1776 C C . VAL A 1 223 ? -8.598 -4.898 5.673 1.00 92.00 223 VAL A C 1
ATOM 1778 O O . VAL A 1 223 ? -9.473 -4.860 6.540 1.00 92.00 223 VAL A O 1
ATOM 1781 N N . ARG A 1 224 ? -7.847 -3.825 5.387 1.00 93.44 224 ARG A N 1
ATOM 1782 C CA . ARG A 1 224 ? -7.985 -2.530 6.074 1.00 93.44 224 ARG A CA 1
ATOM 1783 C C . ARG A 1 224 ? -9.356 -1.904 5.846 1.00 93.44 224 ARG A C 1
ATOM 1785 O O . ARG A 1 224 ? -10.022 -1.550 6.819 1.00 93.44 224 ARG A O 1
ATOM 1792 N N . TYR A 1 225 ? -9.769 -1.776 4.592 1.00 92.81 225 TYR A N 1
ATOM 1793 C CA . TYR A 1 225 ? -11.027 -1.134 4.238 1.00 92.81 225 TYR A CA 1
ATOM 1794 C C . TYR A 1 225 ? -12.239 -1.960 4.679 1.00 92.81 225 TYR A C 1
ATOM 1796 O O . TYR A 1 225 ? -13.184 -1.389 5.223 1.00 92.81 225 TYR A O 1
ATOM 1804 N N . ALA A 1 226 ? -12.181 -3.294 4.573 1.00 93.38 226 ALA A N 1
ATOM 1805 C CA . ALA A 1 226 ? -13.210 -4.168 5.139 1.00 93.38 226 ALA A CA 1
ATOM 1806 C C . ALA A 1 226 ? -13.341 -3.968 6.657 1.00 93.38 226 ALA A C 1
ATOM 1808 O O . ALA A 1 226 ? -14.445 -3.801 7.175 1.00 93.38 226 ALA A O 1
ATOM 1809 N N . TYR A 1 227 ? -12.213 -3.927 7.378 1.00 90.25 227 TYR A N 1
ATOM 1810 C CA . TYR A 1 227 ? -12.201 -3.711 8.825 1.00 90.25 227 TYR A CA 1
ATOM 1811 C C . TYR A 1 227 ? -12.775 -2.342 9.213 1.00 90.25 227 TYR A C 1
ATOM 1813 O O . TYR A 1 227 ? -13.569 -2.249 10.148 1.00 90.25 227 TYR A O 1
ATOM 1821 N N . TYR A 1 228 ? -12.415 -1.274 8.498 1.00 89.38 228 TYR A N 1
ATOM 1822 C CA . TYR A 1 228 ? -12.937 0.069 8.761 1.00 89.38 228 TYR A CA 1
ATOM 1823 C C . TYR A 1 228 ? -14.428 0.203 8.433 1.00 89.38 228 TYR A C 1
ATOM 1825 O O . TYR A 1 228 ? -15.168 0.762 9.243 1.00 89.38 228 TYR A O 1
ATOM 1833 N N . GLY A 1 229 ? -14.886 -0.344 7.302 1.00 89.62 229 GLY A N 1
ATOM 1834 C CA . GLY A 1 229 ? -16.299 -0.342 6.917 1.00 89.62 229 GLY A CA 1
ATOM 1835 C C . GLY A 1 229 ? -17.176 -1.095 7.918 1.00 89.62 229 GLY A C 1
ATOM 1836 O O . GLY A 1 229 ? -18.171 -0.552 8.402 1.00 89.62 229 GLY A O 1
ATOM 1837 N N . LEU A 1 230 ? -16.765 -2.307 8.304 1.00 89.19 230 LEU A N 1
ATOM 1838 C CA . LEU A 1 230 ? -17.495 -3.125 9.275 1.00 89.19 230 LEU A CA 1
ATOM 1839 C C . LEU A 1 230 ? -17.495 -2.495 10.678 1.00 89.19 230 LEU A C 1
ATOM 1841 O O . LEU A 1 230 ? -18.549 -2.424 11.314 1.00 89.19 230 LEU A O 1
ATOM 1845 N N . ASN A 1 231 ? -16.372 -1.921 11.128 1.00 87.25 231 ASN A N 1
ATOM 1846 C CA . ASN A 1 231 ? -16.322 -1.213 12.412 1.00 87.25 231 ASN A CA 1
ATOM 1847 C C . ASN A 1 231 ? -17.283 -0.018 12.470 1.00 87.25 231 ASN A C 1
ATOM 1849 O O . ASN A 1 231 ? -17.846 0.256 13.529 1.00 87.25 231 ASN A O 1
ATOM 1853 N N . LEU A 1 232 ? -17.497 0.699 11.361 1.00 88.56 232 LEU A N 1
ATOM 1854 C CA . LEU A 1 232 ? -18.460 1.802 11.330 1.00 88.56 232 LEU A CA 1
ATOM 1855 C C . LEU A 1 232 ? -19.888 1.300 11.570 1.00 88.56 232 LEU A C 1
ATOM 1857 O O . LEU A 1 232 ? -20.647 1.956 12.280 1.00 88.56 232 LEU A O 1
ATOM 1861 N N . ILE A 1 233 ? -20.258 0.127 11.061 1.00 91.06 233 ILE A N 1
ATOM 1862 C CA . ILE A 1 233 ? -21.569 -0.490 11.326 1.00 91.06 233 ILE A CA 1
ATOM 1863 C C . ILE A 1 233 ? -21.591 -1.359 12.597 1.00 91.06 233 ILE A C 1
ATOM 1865 O O . ILE A 1 233 ? -22.561 -2.071 12.827 1.00 91.06 233 ILE A O 1
ATOM 1869 N N . ASN A 1 234 ? -20.568 -1.247 13.455 1.00 87.00 234 ASN A N 1
ATOM 1870 C CA . ASN A 1 234 ? -20.407 -1.998 14.707 1.00 87.00 234 ASN A CA 1
ATOM 1871 C C . ASN A 1 234 ? -20.319 -3.527 14.530 1.0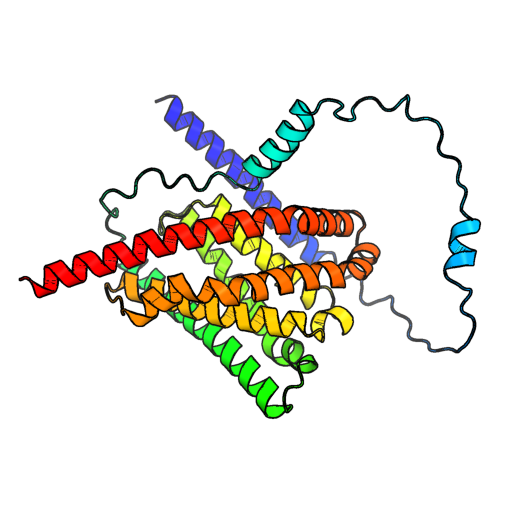0 87.00 234 ASN A C 1
ATOM 1873 O O . ASN A 1 234 ? -20.642 -4.277 15.447 1.00 87.00 234 ASN A O 1
ATOM 1877 N N . VAL A 1 235 ? -19.857 -3.994 13.370 1.00 86.25 235 VAL A N 1
ATOM 1878 C CA . VAL A 1 235 ? -19.586 -5.409 13.101 1.00 86.25 235 VAL A CA 1
ATOM 1879 C C . VAL A 1 235 ? -18.075 -5.621 13.143 1.00 86.25 235 VAL A C 1
ATOM 1881 O O . VAL A 1 235 ? -17.329 -4.945 12.442 1.00 86.25 235 VAL A O 1
ATOM 1884 N N . GLN A 1 236 ? -17.593 -6.557 13.961 1.00 84.94 236 GLN A N 1
ATOM 1885 C CA . GLN A 1 236 ? -16.156 -6.826 14.073 1.00 84.94 236 GLN A CA 1
ATOM 1886 C C . GLN A 1 236 ? -15.872 -8.334 14.126 1.00 84.94 236 GLN A C 1
ATOM 1888 O O . GLN A 1 236 ? -15.756 -8.913 15.209 1.00 84.94 236 GLN A O 1
ATOM 1893 N N . PRO A 1 237 ? -15.741 -9.000 12.964 1.00 89.69 237 PRO A N 1
ATOM 1894 C CA . PRO A 1 237 ? -15.441 -10.419 12.941 1.00 89.69 237 PRO A CA 1
ATOM 1895 C C . PRO A 1 237 ? -14.020 -10.693 13.444 1.00 89.69 237 PRO A C 1
ATOM 1897 O O . PRO A 1 237 ? -13.051 -10.030 13.068 1.00 89.69 237 PRO A O 1
ATOM 1900 N N . SER A 1 238 ? -13.891 -11.730 14.272 1.00 87.31 238 SER A N 1
ATOM 1901 C CA . SER A 1 238 ? -12.647 -12.152 14.926 1.00 87.31 238 SER A CA 1
ATOM 1902 C C . SER A 1 238 ? -11.482 -12.371 13.966 1.00 87.31 238 SER A C 1
ATOM 1904 O O . SER A 1 238 ? -10.358 -11.951 14.240 1.00 87.31 238 SER A O 1
ATOM 1906 N N . TRP A 1 239 ? -11.755 -13.053 12.854 1.00 91.19 239 TRP A N 1
ATOM 1907 C CA . TRP A 1 239 ? -10.759 -13.401 11.847 1.00 91.19 239 TRP A CA 1
ATOM 1908 C C . TRP A 1 239 ? -10.248 -12.154 11.118 1.00 91.19 239 TRP A C 1
ATOM 1910 O O . TRP A 1 239 ? -9.058 -12.058 10.837 1.00 91.19 239 TRP A O 1
ATOM 1920 N N . LEU A 1 240 ? -11.115 -11.164 10.885 1.00 86.69 240 LEU A N 1
ATOM 1921 C CA . LEU A 1 240 ? -10.754 -9.927 10.199 1.00 86.69 240 LEU A CA 1
ATOM 1922 C C . LEU A 1 240 ? -9.914 -9.021 11.097 1.00 86.69 240 LEU A C 1
ATOM 1924 O O . LEU A 1 240 ? -8.924 -8.449 10.646 1.00 86.69 240 LEU A O 1
ATOM 1928 N N . LEU A 1 241 ? -10.267 -8.941 12.385 1.00 83.94 241 LEU A N 1
ATOM 1929 C CA . LEU A 1 241 ? -9.438 -8.278 13.389 1.00 83.94 241 LEU A CA 1
ATOM 1930 C C . LEU A 1 241 ? -8.048 -8.931 13.451 1.00 83.94 241 LEU A C 1
ATOM 1932 O O . LEU A 1 241 ? -7.032 -8.239 13.416 1.00 83.94 241 LEU A O 1
ATOM 1936 N N . TRP A 1 242 ? -7.994 -10.264 13.505 1.00 89.06 242 TRP A N 1
ATOM 1937 C CA . TRP A 1 242 ? -6.729 -10.995 13.497 1.00 89.06 242 TRP A CA 1
ATOM 1938 C C . TRP A 1 242 ? -5.911 -10.707 12.235 1.00 89.06 242 TRP A C 1
ATOM 1940 O O . TRP A 1 242 ? -4.731 -10.374 12.355 1.00 89.06 242 TRP A O 1
ATOM 1950 N N . ALA A 1 243 ? -6.536 -10.766 11.056 1.00 85.19 243 ALA A N 1
ATOM 1951 C CA . ALA A 1 243 ? -5.886 -10.510 9.775 1.00 85.19 243 ALA A CA 1
ATOM 1952 C C . ALA A 1 243 ? -5.302 -9.092 9.729 1.00 85.19 243 ALA A C 1
ATOM 1954 O O . ALA A 1 243 ? -4.115 -8.917 9.444 1.00 85.19 243 ALA A O 1
ATOM 1955 N N . ARG A 1 244 ? -6.093 -8.082 10.119 1.00 88.06 244 ARG A N 1
ATOM 1956 C CA . ARG A 1 244 ? -5.681 -6.671 10.144 1.00 88.06 244 ARG A CA 1
ATOM 1957 C C . ARG A 1 244 ? -4.426 -6.433 10.979 1.00 88.06 244 ARG A C 1
ATOM 1959 O O . ARG A 1 244 ? -3.600 -5.605 10.599 1.00 88.06 244 ARG A O 1
ATOM 1966 N N . TYR A 1 245 ? -4.288 -7.147 12.094 1.00 83.50 245 TYR A N 1
ATOM 1967 C CA . TYR A 1 245 ? -3.183 -6.981 13.037 1.00 83.50 245 TYR A CA 1
ATOM 1968 C C . TYR A 1 245 ? -2.118 -8.084 12.963 1.00 83.50 245 TYR A C 1
ATOM 1970 O O . TYR A 1 245 ? -1.222 -8.078 13.800 1.00 83.50 245 TYR A O 1
ATOM 1978 N N . SER A 1 246 ? -2.178 -9.016 12.005 1.00 85.75 246 SER A N 1
ATOM 1979 C CA . SER A 1 246 ? -1.193 -10.113 11.900 1.00 85.75 246 SER A CA 1
ATOM 1980 C C . SER A 1 246 ? -0.587 -10.272 10.508 1.00 85.75 246 SER A C 1
ATOM 1982 O O . SER A 1 246 ? 0.578 -10.638 10.412 1.00 85.75 246 SER A O 1
ATOM 1984 N N . LEU A 1 247 ? -1.303 -9.941 9.428 1.00 85.75 247 LEU A N 1
ATOM 1985 C CA . LEU A 1 247 ? -0.768 -10.105 8.068 1.00 85.75 247 LEU A CA 1
ATOM 1986 C C . LEU A 1 247 ? 0.490 -9.263 7.799 1.00 85.75 247 LEU A C 1
ATOM 1988 O O . LEU A 1 247 ? 1.295 -9.616 6.938 1.00 85.75 247 LEU A O 1
ATOM 1992 N N . PHE A 1 248 ? 0.701 -8.187 8.565 1.00 86.62 248 PHE A N 1
ATOM 1993 C CA . PHE A 1 248 ? 1.879 -7.333 8.429 1.00 86.62 248 PHE A CA 1
ATOM 1994 C C . PHE A 1 248 ? 3.202 -8.087 8.649 1.00 86.62 248 PHE A C 1
ATOM 1996 O O . PHE A 1 248 ? 4.209 -7.652 8.110 1.00 86.62 248 PHE A O 1
ATOM 2003 N N . PHE A 1 249 ? 3.231 -9.213 9.377 1.00 86.50 249 PHE A N 1
ATOM 2004 C CA . PHE A 1 249 ? 4.463 -9.998 9.550 1.00 86.50 249 PHE A CA 1
ATOM 2005 C C . PHE A 1 249 ? 5.079 -10.429 8.211 1.00 86.50 249 PHE A C 1
ATOM 2007 O O . PHE A 1 249 ? 6.298 -10.448 8.078 1.00 86.50 249 PHE A O 1
ATOM 2014 N N . VAL A 1 250 ? 4.236 -10.729 7.220 1.00 91.31 250 VAL A N 1
ATOM 2015 C CA . VAL A 1 250 ? 4.664 -11.194 5.893 1.00 91.31 250 VAL A CA 1
ATOM 2016 C C . VAL A 1 250 ? 4.506 -10.092 4.850 1.00 91.31 250 VAL A C 1
ATOM 2018 O O . VAL A 1 250 ? 5.437 -9.790 4.109 1.00 91.31 250 VAL A O 1
ATOM 2021 N N . LEU A 1 251 ? 3.338 -9.445 4.808 1.00 88.88 251 LEU A N 1
ATOM 2022 C CA . LEU A 1 251 ? 3.019 -8.494 3.742 1.00 88.88 251 LEU A CA 1
ATOM 2023 C C . LEU A 1 251 ? 3.823 -7.200 3.837 1.00 88.88 251 LEU A C 1
ATOM 2025 O O . LEU A 1 251 ? 4.061 -6.562 2.816 1.00 88.88 251 LEU A O 1
ATOM 2029 N N . TYR A 1 252 ? 4.245 -6.797 5.038 1.00 85.69 252 TYR A N 1
ATOM 2030 C CA . TYR A 1 252 ? 4.972 -5.545 5.200 1.00 85.69 252 TYR A CA 1
ATOM 2031 C C . TYR A 1 252 ? 6.407 -5.620 4.661 1.00 85.69 252 TYR A C 1
ATOM 2033 O O . TYR A 1 252 ? 6.740 -4.765 3.842 1.00 85.69 252 TYR A O 1
ATOM 2041 N N . PRO A 1 253 ? 7.240 -6.626 5.014 1.00 89.81 253 PRO A N 1
ATOM 2042 C CA . PRO A 1 253 ? 8.547 -6.796 4.377 1.00 89.81 253 PRO A CA 1
ATOM 2043 C C . PRO A 1 253 ? 8.460 -6.941 2.854 1.00 89.81 253 PRO A C 1
ATOM 2045 O O . PRO A 1 253 ? 9.243 -6.316 2.144 1.00 89.81 253 PRO A O 1
ATOM 2048 N N . ILE A 1 254 ? 7.483 -7.707 2.351 1.00 92.38 254 ILE A N 1
ATOM 2049 C CA . ILE A 1 254 ? 7.286 -7.899 0.908 1.00 92.38 254 ILE A CA 1
ATOM 2050 C C . ILE A 1 254 ? 6.916 -6.577 0.236 1.00 92.38 254 ILE A C 1
ATOM 2052 O O . ILE A 1 254 ? 7.580 -6.174 -0.714 1.00 92.38 254 ILE A O 1
ATOM 2056 N N . GLY A 1 255 ? 5.887 -5.886 0.731 1.00 92.56 255 GLY A N 1
ATOM 2057 C CA . GLY A 1 255 ? 5.416 -4.632 0.147 1.00 92.56 255 GLY A CA 1
ATOM 2058 C C . GLY A 1 255 ? 6.495 -3.556 0.181 1.00 92.56 255 GLY A C 1
ATOM 2059 O O . GLY A 1 255 ? 6.907 -3.063 -0.864 1.00 92.56 255 GLY A O 1
ATOM 2060 N N . ALA A 1 256 ? 7.028 -3.262 1.365 1.00 88.12 256 ALA A N 1
ATOM 2061 C CA . ALA A 1 256 ? 8.013 -2.205 1.538 1.00 88.12 256 ALA A CA 1
ATOM 2062 C C . ALA A 1 256 ? 9.354 -2.494 0.846 1.00 88.12 256 ALA A C 1
ATOM 2064 O O . ALA A 1 256 ? 9.964 -1.587 0.279 1.00 88.12 256 ALA A O 1
ATOM 2065 N N . GLY A 1 257 ? 9.814 -3.750 0.872 1.00 92.25 257 GLY A N 1
ATOM 2066 C CA . GLY A 1 257 ? 11.008 -4.165 0.136 1.00 92.25 257 GLY A CA 1
ATOM 2067 C C . GLY A 1 257 ? 10.818 -4.009 -1.371 1.00 92.25 257 GLY A C 1
ATOM 2068 O O . GLY A 1 257 ? 11.712 -3.521 -2.060 1.00 92.25 257 GLY A O 1
ATOM 2069 N N . SER A 1 258 ? 9.623 -4.333 -1.868 1.00 95.19 258 SER A N 1
ATOM 2070 C CA . SER A 1 258 ? 9.285 -4.171 -3.281 1.00 95.19 258 SER A CA 1
ATOM 2071 C C . SER A 1 258 ? 9.204 -2.701 -3.706 1.00 95.19 258 SER A C 1
ATOM 2073 O O . SER A 1 258 ? 9.736 -2.338 -4.752 1.00 95.19 258 SER A O 1
ATOM 2075 N N . GLU A 1 259 ? 8.620 -1.837 -2.868 1.00 93.69 259 GLU A N 1
ATOM 2076 C CA . GLU A 1 259 ? 8.595 -0.380 -3.071 1.00 93.69 259 GLU A CA 1
ATOM 2077 C C . GLU A 1 259 ? 10.016 0.196 -3.163 1.00 93.69 259 GLU A C 1
ATOM 2079 O O . GLU A 1 259 ? 10.343 0.912 -4.111 1.00 93.69 259 GLU A O 1
ATOM 2084 N N . ALA A 1 260 ? 10.885 -0.161 -2.211 1.00 94.00 260 ALA A N 1
ATOM 2085 C CA . ALA A 1 260 ? 12.281 0.269 -2.211 1.00 94.00 260 ALA A CA 1
ATOM 2086 C C . ALA A 1 260 ? 13.027 -0.223 -3.458 1.00 94.00 260 ALA A C 1
ATOM 2088 O O . ALA A 1 260 ? 13.754 0.541 -4.092 1.00 94.00 260 ALA A O 1
ATOM 2089 N N . GLY A 1 261 ? 12.817 -1.483 -3.843 1.00 95.25 261 GLY A N 1
ATOM 2090 C CA . GLY A 1 261 ? 13.424 -2.047 -5.040 1.00 95.25 261 GLY A CA 1
ATOM 2091 C C . GLY A 1 261 ? 12.977 -1.331 -6.319 1.00 95.25 261 GLY A C 1
ATOM 2092 O O . GLY A 1 261 ? 13.812 -1.042 -7.168 1.00 95.25 261 GLY A O 1
ATOM 2093 N N . LEU A 1 262 ? 11.692 -0.980 -6.453 1.00 95.56 262 LEU A N 1
ATOM 2094 C CA . LEU A 1 262 ? 11.199 -0.228 -7.616 1.00 95.56 262 LEU A CA 1
ATOM 2095 C C . LEU A 1 262 ? 11.780 1.184 -7.673 1.00 95.56 262 LEU A C 1
ATOM 2097 O O . LEU A 1 262 ? 12.162 1.651 -8.747 1.00 95.56 262 LEU A O 1
ATOM 2101 N N . ILE A 1 263 ? 11.899 1.856 -6.524 1.00 95.31 263 ILE A N 1
ATOM 2102 C CA . ILE A 1 263 ? 12.576 3.154 -6.446 1.00 95.31 263 ILE A CA 1
ATOM 2103 C C . ILE A 1 263 ? 14.031 3.004 -6.898 1.00 95.31 263 ILE A C 1
ATOM 2105 O O . ILE A 1 263 ? 14.481 3.780 -7.739 1.00 95.31 263 ILE A O 1
ATOM 2109 N N . TYR A 1 264 ? 14.749 1.991 -6.411 1.00 96.25 264 TYR A N 1
ATOM 2110 C CA . TYR A 1 264 ? 16.124 1.715 -6.827 1.00 96.25 264 TYR A CA 1
ATOM 2111 C C . TYR A 1 264 ? 16.230 1.470 -8.338 1.00 96.25 264 TYR A C 1
ATOM 2113 O O . TYR A 1 264 ? 17.038 2.101 -9.019 1.00 96.25 264 TYR A O 1
ATOM 2121 N N . GLN A 1 265 ? 15.351 0.630 -8.878 1.00 96.44 265 GLN A N 1
ATOM 2122 C CA . GLN A 1 265 ? 15.314 0.290 -10.296 1.00 96.44 265 GLN A CA 1
ATOM 2123 C C . GLN A 1 265 ? 15.016 1.503 -11.192 1.00 96.44 265 GLN A C 1
ATOM 2125 O O . GLN A 1 265 ? 15.482 1.583 -12.329 1.00 96.44 265 GLN A O 1
ATOM 2130 N N . SER A 1 266 ? 14.283 2.488 -10.671 1.00 95.38 266 SER A N 1
ATOM 2131 C CA . SER A 1 266 ? 13.967 3.728 -11.380 1.00 95.38 266 SER A CA 1
ATOM 2132 C C . SER A 1 266 ? 15.115 4.749 -11.419 1.00 95.38 266 SER A C 1
ATOM 2134 O O . SER A 1 266 ? 15.079 5.672 -12.234 1.00 95.38 266 SER A O 1
ATOM 2136 N N . LEU A 1 267 ? 16.154 4.602 -10.584 1.00 96.00 267 LEU A N 1
ATOM 2137 C CA . LEU A 1 267 ? 17.216 5.604 -10.418 1.00 96.00 267 LEU A CA 1
ATOM 2138 C C . LEU A 1 267 ? 17.927 6.001 -11.726 1.00 96.00 267 LEU A C 1
ATOM 2140 O O . LEU A 1 267 ? 18.099 7.205 -11.949 1.00 96.00 267 LEU A O 1
ATOM 2144 N N . PRO A 1 268 ? 18.323 5.072 -12.623 1.00 95.56 268 PRO A N 1
ATOM 2145 C CA . PRO A 1 268 ? 18.979 5.452 -13.876 1.00 95.56 268 PRO A CA 1
ATOM 2146 C C . PRO A 1 268 ? 18.084 6.319 -14.768 1.00 95.56 268 PRO A C 1
ATOM 2148 O O . PRO A 1 268 ? 18.570 7.225 -15.447 1.00 95.56 268 PRO A O 1
ATOM 2151 N N . TYR A 1 269 ? 16.774 6.069 -14.742 1.00 94.75 269 TYR A N 1
ATOM 2152 C CA . TYR A 1 269 ? 15.776 6.811 -15.511 1.00 94.75 269 TYR A CA 1
ATOM 2153 C C . TYR A 1 269 ? 15.468 8.163 -14.861 1.00 94.75 269 TYR A C 1
ATOM 2155 O O . TYR A 1 269 ? 15.426 9.183 -15.548 1.00 94.75 269 TYR A O 1
ATOM 2163 N N . ALA A 1 270 ? 15.373 8.203 -13.530 1.00 94.12 270 ALA A N 1
ATOM 2164 C CA . ALA A 1 270 ? 15.220 9.437 -12.770 1.00 94.12 270 ALA A CA 1
ATOM 2165 C C . ALA A 1 270 ? 16.400 10.394 -12.983 1.00 94.12 270 ALA A C 1
ATOM 2167 O O . ALA A 1 270 ? 16.182 11.588 -13.167 1.00 94.12 270 ALA A O 1
ATOM 2168 N N . LYS A 1 271 ? 17.637 9.879 -13.048 1.00 94.44 271 LYS A N 1
ATOM 2169 C CA . LYS A 1 271 ? 18.838 10.683 -13.335 1.00 94.44 271 LYS A CA 1
ATOM 2170 C C . LYS A 1 271 ? 18.780 11.356 -14.704 1.00 94.44 271 LYS A C 1
ATOM 2172 O O . LYS A 1 271 ? 19.203 12.501 -14.829 1.00 94.44 271 LYS A O 1
ATOM 2177 N N . LYS A 1 272 ? 18.260 10.651 -15.715 1.00 93.56 272 LYS A N 1
ATOM 2178 C CA . LYS A 1 272 ? 18.071 11.192 -17.070 1.00 93.56 272 LYS A CA 1
ATOM 2179 C C . LYS A 1 272 ? 16.970 12.253 -17.118 1.00 93.56 272 LYS A C 1
ATOM 2181 O O . LYS A 1 272 ? 17.077 13.185 -17.904 1.00 93.56 272 LYS A O 1
ATOM 2186 N N . LEU A 1 273 ? 15.937 12.114 -16.287 1.00 92.00 273 LEU A N 1
ATOM 2187 C CA . LEU A 1 273 ? 14.823 13.058 -16.222 1.00 92.00 273 LEU A CA 1
ATOM 2188 C C . LEU A 1 273 ? 15.188 14.345 -15.469 1.00 92.00 273 LEU A C 1
ATOM 2190 O O . LEU A 1 273 ? 14.942 15.445 -15.953 1.00 92.00 273 LEU A O 1
ATOM 2194 N N . SER A 1 274 ? 15.721 14.215 -14.254 1.00 92.94 274 SER A N 1
ATOM 2195 C CA . SER A 1 274 ? 15.990 15.345 -13.367 1.00 92.94 274 SER A CA 1
ATOM 2196 C C . SER A 1 274 ? 16.960 14.938 -12.260 1.00 92.94 274 SER A C 1
ATOM 2198 O O . SER A 1 274 ? 16.697 14.032 -11.466 1.00 92.94 274 SER A O 1
ATOM 2200 N N . LEU A 1 275 ? 18.083 15.653 -12.161 1.00 93.94 275 LEU A N 1
ATOM 2201 C CA . LEU A 1 275 ? 19.078 15.413 -11.119 1.00 93.94 275 LEU A CA 1
ATOM 2202 C C . LEU A 1 275 ? 18.522 15.665 -9.695 1.00 93.94 275 LEU A C 1
ATOM 2204 O O . LEU A 1 275 ? 18.761 14.831 -8.819 1.00 93.94 275 LEU A O 1
ATOM 2208 N N . PRO A 1 276 ? 17.717 16.723 -9.438 1.00 95.00 276 PRO A N 1
ATOM 2209 C CA . PRO A 1 276 ? 16.988 16.858 -8.175 1.00 95.00 276 PRO A CA 1
ATOM 2210 C C . PRO A 1 276 ? 16.079 15.669 -7.850 1.00 95.00 276 PRO A C 1
ATOM 2212 O O . PRO A 1 276 ? 16.043 15.225 -6.703 1.00 95.00 276 PRO A O 1
ATOM 2215 N N . PHE A 1 277 ? 15.362 15.133 -8.844 1.00 91.00 277 PHE A N 1
ATOM 2216 C CA . PHE A 1 277 ? 14.475 13.990 -8.629 1.00 91.00 277 PHE A CA 1
ATOM 2217 C C . PHE A 1 277 ? 15.263 12.722 -8.284 1.00 91.00 277 PHE A C 1
ATOM 2219 O O . PHE A 1 277 ? 14.915 12.020 -7.338 1.00 91.00 277 PHE A O 1
ATOM 2226 N N . TYR A 1 278 ? 16.382 12.484 -8.967 1.00 93.50 278 TYR A N 1
ATOM 2227 C CA . TYR A 1 278 ? 17.318 11.414 -8.628 1.00 93.50 278 TYR A CA 1
ATOM 2228 C C . TYR A 1 278 ? 17.795 11.490 -7.170 1.00 93.50 278 TYR A C 1
ATOM 2230 O O . TYR A 1 278 ? 17.664 10.515 -6.431 1.00 93.50 278 TYR A O 1
ATOM 2238 N N . TYR A 1 279 ? 18.294 12.646 -6.719 1.00 94.44 279 TYR A N 1
ATOM 2239 C CA . TYR A 1 279 ? 18.751 12.794 -5.332 1.00 94.44 279 TYR A CA 1
ATOM 2240 C C . TYR A 1 279 ? 17.617 12.667 -4.314 1.00 94.44 279 TYR A C 1
ATOM 2242 O O . TYR A 1 279 ? 17.829 12.133 -3.226 1.00 94.44 279 TYR A O 1
ATOM 2250 N N . TYR A 1 280 ? 16.408 13.103 -4.668 1.00 93.31 280 TYR A N 1
ATOM 2251 C CA . TYR A 1 280 ? 15.226 12.889 -3.844 1.00 93.31 280 TYR A CA 1
ATOM 2252 C C . TYR A 1 280 ? 14.921 11.391 -3.652 1.00 93.31 280 TYR A C 1
ATOM 2254 O O . TYR A 1 280 ? 14.718 10.957 -2.518 1.00 93.31 280 TYR A O 1
ATOM 2262 N N . LEU A 1 281 ? 14.973 10.582 -4.717 1.00 92.88 281 LEU A N 1
ATOM 2263 C CA . LEU A 1 281 ? 14.784 9.128 -4.626 1.00 92.88 281 LEU A CA 1
ATOM 2264 C C . LEU A 1 281 ? 15.901 8.436 -3.828 1.00 92.88 281 LEU A C 1
ATOM 2266 O O . LEU A 1 281 ? 15.617 7.547 -3.027 1.00 92.88 281 LEU A O 1
ATOM 2270 N N . ILE A 1 282 ? 17.154 8.878 -3.971 1.00 94.38 282 ILE A N 1
ATOM 2271 C CA . ILE A 1 282 ? 18.266 8.404 -3.129 1.00 94.38 282 ILE A CA 1
ATOM 2272 C C . ILE A 1 282 ? 17.998 8.714 -1.651 1.00 94.38 282 ILE A C 1
ATOM 2274 O O . ILE A 1 282 ? 18.140 7.839 -0.799 1.00 94.38 282 ILE A O 1
ATOM 2278 N N . GLY A 1 283 ? 17.564 9.938 -1.338 1.00 92.12 283 GLY A N 1
ATOM 2279 C CA . GLY A 1 283 ? 17.190 10.321 0.023 1.00 92.12 283 GLY A CA 1
ATOM 2280 C C . GLY A 1 283 ? 16.082 9.431 0.592 1.00 92.12 283 GLY A C 1
ATOM 2281 O O . GLY A 1 283 ? 16.181 8.979 1.732 1.00 92.12 283 GLY A O 1
ATOM 2282 N N . MET A 1 284 ? 15.068 9.109 -0.217 1.00 88.50 284 MET A N 1
ATOM 2283 C CA . MET A 1 284 ? 14.004 8.176 0.162 1.00 88.50 284 MET A CA 1
ATOM 2284 C C . MET A 1 284 ? 14.551 6.783 0.490 1.00 88.50 284 MET A C 1
ATOM 2286 O O . MET A 1 284 ? 14.193 6.245 1.533 1.00 88.50 284 MET A O 1
ATOM 2290 N N . LEU A 1 285 ? 15.452 6.230 -0.331 1.00 92.00 285 LEU A N 1
ATOM 2291 C CA . LEU A 1 285 ? 16.074 4.918 -0.091 1.00 92.00 285 LEU A CA 1
ATOM 2292 C C . LEU A 1 285 ? 16.918 4.871 1.187 1.00 92.00 285 LEU A C 1
ATOM 2294 O O . LEU A 1 285 ? 16.987 3.828 1.827 1.00 92.00 285 LEU A O 1
ATOM 2298 N N . ILE A 1 286 ? 17.532 5.986 1.584 1.00 91.00 286 ILE A N 1
ATOM 2299 C CA . ILE A 1 286 ? 18.299 6.076 2.835 1.00 91.00 286 ILE A CA 1
ATOM 2300 C C . ILE A 1 286 ? 17.362 6.124 4.049 1.00 91.00 286 ILE A C 1
ATOM 2302 O O . ILE A 1 286 ? 17.615 5.482 5.068 1.00 91.00 286 ILE A O 1
ATOM 2306 N N . VAL A 1 287 ? 16.268 6.883 3.952 1.00 82.94 287 VAL A N 1
ATOM 2307 C CA . VAL A 1 287 ? 15.299 7.058 5.048 1.00 82.94 287 VAL A CA 1
ATOM 2308 C C . VAL A 1 287 ? 14.373 5.847 5.199 1.00 82.94 287 VAL A C 1
ATOM 2310 O O . VAL A 1 287 ? 13.862 5.593 6.292 1.00 82.94 287 VAL A O 1
ATOM 2313 N N . TYR A 1 288 ? 14.167 5.078 4.130 1.00 79.94 288 TYR A N 1
ATOM 2314 C CA . TYR A 1 288 ? 13.245 3.947 4.111 1.00 79.94 288 TYR A CA 1
ATOM 2315 C C . TYR A 1 288 ? 13.574 2.883 5.169 1.00 79.94 288 TYR A C 1
ATOM 2317 O O . TYR A 1 288 ? 12.725 2.654 6.028 1.00 79.94 288 TYR A O 1
ATOM 2325 N N . PRO A 1 289 ? 14.775 2.268 5.211 1.00 83.69 289 PRO A N 1
ATOM 2326 C CA . PRO A 1 289 ? 15.077 1.193 6.158 1.00 83.69 289 PRO A CA 1
ATOM 2327 C C . PRO A 1 289 ? 14.826 1.538 7.640 1.00 83.69 289 PRO A C 1
ATOM 2329 O O . PRO A 1 289 ? 14.129 0.764 8.307 1.00 83.69 289 PRO A O 1
ATOM 2332 N N . PRO A 1 290 ? 15.297 2.684 8.186 1.00 82.44 290 PRO A N 1
ATOM 2333 C CA . PRO A 1 290 ? 15.010 3.027 9.578 1.00 82.44 290 PRO A CA 1
ATOM 2334 C C . PRO A 1 290 ? 13.520 3.314 9.808 1.00 82.44 290 PRO A C 1
ATOM 2336 O O . PRO A 1 290 ? 12.964 2.888 10.823 1.00 82.44 290 PRO A O 1
ATOM 2339 N N . GLY A 1 291 ? 12.845 3.975 8.859 1.00 77.38 291 GLY A N 1
ATOM 2340 C CA . GLY A 1 291 ? 11.398 4.190 8.922 1.00 77.38 291 GLY A CA 1
ATOM 2341 C C . GLY A 1 291 ? 10.620 2.872 8.957 1.00 77.38 291 GLY A C 1
ATOM 2342 O O . GLY A 1 291 ? 9.686 2.715 9.751 1.00 77.38 291 GLY A O 1
ATOM 2343 N N . LEU A 1 292 ? 11.058 1.892 8.161 1.00 77.50 292 LEU A N 1
ATOM 2344 C CA . LEU A 1 292 ? 10.418 0.589 8.077 1.00 77.50 292 LEU A CA 1
ATOM 2345 C C . LEU A 1 292 ? 10.514 -0.188 9.389 1.00 77.50 292 LEU A C 1
ATOM 2347 O O . LEU A 1 292 ? 9.501 -0.720 9.849 1.00 77.50 292 LEU A O 1
ATOM 2351 N N . PHE A 1 293 ? 11.694 -0.210 10.012 1.00 78.44 293 PHE A N 1
ATOM 2352 C CA . PHE A 1 293 ? 11.926 -0.882 11.292 1.00 78.44 293 PHE A CA 1
ATOM 2353 C C . PHE A 1 293 ? 11.078 -0.290 12.430 1.00 78.44 293 PHE A C 1
ATOM 2355 O O . PHE A 1 293 ? 10.439 -1.022 13.196 1.00 78.44 293 PHE A O 1
ATOM 2362 N N . LEU A 1 294 ? 11.011 1.041 12.523 1.00 77.25 294 LEU A N 1
ATOM 2363 C CA . LEU A 1 294 ? 10.205 1.730 13.536 1.00 77.25 294 LEU A CA 1
ATOM 2364 C C . LEU A 1 294 ? 8.708 1.434 13.379 1.00 77.25 294 LEU A C 1
ATOM 2366 O O . LEU A 1 294 ? 8.005 1.205 14.364 1.00 77.25 294 LEU A O 1
ATOM 2370 N N . MET A 1 295 ? 8.205 1.398 12.145 1.00 77.06 295 MET A N 1
ATOM 2371 C CA . MET A 1 295 ? 6.808 1.040 11.893 1.00 77.06 295 MET A CA 1
ATOM 2372 C C . MET A 1 295 ? 6.498 -0.422 12.146 1.00 77.06 295 MET A C 1
ATOM 2374 O O . MET A 1 295 ? 5.448 -0.736 12.707 1.00 77.06 295 MET A O 1
ATOM 2378 N N . TYR A 1 296 ? 7.426 -1.310 11.819 1.00 76.50 296 TYR A N 1
ATOM 2379 C CA . TYR A 1 296 ? 7.265 -2.726 12.093 1.00 76.50 296 TYR A CA 1
ATOM 2380 C C . TYR A 1 296 ? 7.144 -3.009 13.598 1.00 76.50 296 TYR A C 1
ATOM 2382 O O . TYR A 1 296 ? 6.188 -3.644 14.048 1.00 76.50 296 TYR A O 1
ATOM 2390 N N . THR A 1 297 ? 8.055 -2.457 14.401 1.00 77.94 297 THR A N 1
ATOM 2391 C CA . THR A 1 297 ? 8.022 -2.593 15.868 1.00 77.94 297 THR A CA 1
ATOM 2392 C C . THR A 1 297 ? 6.767 -1.965 16.481 1.00 77.94 297 THR A C 1
ATOM 2394 O O . THR A 1 297 ? 6.148 -2.549 17.376 1.00 77.94 297 THR A O 1
ATOM 2397 N N . TYR A 1 298 ? 6.314 -0.827 15.950 1.00 77.88 298 TYR A N 1
ATOM 2398 C CA . TYR A 1 298 ? 5.049 -0.214 16.350 1.00 77.88 298 TYR A CA 1
ATOM 2399 C C . TYR A 1 298 ? 3.835 -1.121 16.083 1.00 77.88 298 TYR A C 1
ATOM 2401 O O . TYR A 1 298 ? 2.974 -1.271 16.957 1.00 77.88 298 TYR A O 1
ATOM 2409 N N . MET A 1 299 ? 3.761 -1.763 14.911 1.00 78.31 299 MET A N 1
ATOM 2410 C CA . MET A 1 299 ? 2.663 -2.677 14.564 1.00 78.31 299 MET A CA 1
ATOM 2411 C C . MET A 1 299 ? 2.615 -3.913 15.472 1.00 78.31 299 MET A C 1
ATOM 2413 O O . MET A 1 299 ? 1.525 -4.355 15.843 1.00 78.31 299 MET A O 1
ATOM 2417 N N . ILE A 1 300 ? 3.767 -4.416 15.929 1.00 81.38 300 ILE A N 1
ATOM 2418 C CA . ILE A 1 300 ? 3.831 -5.480 16.946 1.00 81.38 300 ILE A CA 1
ATOM 2419 C C . ILE A 1 300 ? 3.172 -5.016 18.257 1.00 81.38 300 ILE A C 1
ATOM 2421 O O . ILE A 1 300 ? 2.364 -5.742 18.848 1.00 81.38 300 ILE A O 1
ATOM 2425 N N . GLY A 1 301 ? 3.454 -3.784 18.691 1.00 79.81 301 GLY A N 1
ATOM 2426 C CA . GLY A 1 301 ? 2.814 -3.179 19.862 1.00 79.81 301 GLY A CA 1
ATOM 2427 C C . GLY A 1 301 ? 1.298 -3.012 19.696 1.00 79.81 301 GLY A C 1
ATOM 2428 O O . GLY A 1 301 ? 0.528 -3.367 20.594 1.00 79.81 301 GLY A O 1
ATOM 2429 N N . GLN A 1 302 ? 0.853 -2.534 18.528 1.00 79.69 302 GLN A N 1
ATOM 2430 C CA . GLN A 1 302 ? -0.569 -2.422 18.177 1.00 79.69 302 GLN A CA 1
ATOM 2431 C C . GLN A 1 302 ? -1.272 -3.781 18.254 1.00 79.69 302 GLN A C 1
ATOM 2433 O O . GLN A 1 302 ? -2.314 -3.895 18.899 1.00 79.69 302 GLN A O 1
ATOM 2438 N N . ARG A 1 303 ? -0.681 -4.828 17.669 1.00 85.31 303 ARG A N 1
ATOM 2439 C CA . ARG A 1 303 ? -1.228 -6.187 17.709 1.00 85.31 303 ARG A CA 1
ATOM 2440 C C . ARG A 1 303 ? -1.475 -6.654 19.140 1.00 85.31 303 ARG A C 1
ATOM 2442 O O . ARG A 1 303 ? -2.570 -7.122 19.447 1.00 85.31 303 ARG A O 1
ATOM 2449 N N . LYS A 1 304 ? -0.476 -6.504 20.019 1.00 83.38 304 LYS A N 1
ATOM 2450 C CA . LYS A 1 304 ? -0.598 -6.881 21.436 1.00 83.38 304 LYS A CA 1
ATOM 2451 C C . LYS A 1 304 ? -1.772 -6.153 22.092 1.00 83.38 304 LYS A C 1
ATOM 2453 O O . LYS A 1 304 ? -2.584 -6.788 22.753 1.00 83.38 304 LYS A O 1
ATOM 2458 N N . LYS A 1 305 ? -1.904 -4.845 21.859 1.00 81.50 305 LYS A N 1
ATOM 2459 C CA . LYS A 1 305 ? -2.991 -4.025 22.412 1.00 81.50 305 LYS A CA 1
ATOM 2460 C C . LYS A 1 305 ? -4.372 -4.506 21.950 1.00 81.50 305 LYS A C 1
ATOM 2462 O O . LYS A 1 305 ? -5.212 -4.818 22.787 1.00 81.50 305 LYS A O 1
ATOM 2467 N N . TYR A 1 306 ? -4.605 -4.594 20.641 1.00 78.00 306 TYR A N 1
ATOM 2468 C CA . TYR A 1 306 ? -5.941 -4.873 20.104 1.00 78.00 306 TYR A CA 1
ATOM 2469 C C . TYR A 1 306 ? -6.381 -6.327 20.303 1.00 78.00 306 TYR A C 1
ATOM 2471 O O . TYR A 1 306 ? -7.525 -6.566 20.688 1.00 78.00 306 TYR A O 1
ATOM 2479 N N . LEU A 1 307 ? -5.484 -7.303 20.120 1.00 82.25 307 LEU A N 1
ATOM 2480 C CA . LEU A 1 307 ? -5.848 -8.713 20.289 1.00 82.25 307 LEU A CA 1
ATOM 2481 C C . LEU A 1 307 ? -6.027 -9.102 21.764 1.00 82.25 307 LEU A C 1
ATOM 2483 O O . LEU A 1 307 ? -6.899 -9.912 22.073 1.00 82.25 307 LEU A O 1
ATOM 2487 N N . MET A 1 308 ? -5.262 -8.509 22.691 1.00 79.62 308 MET A N 1
ATOM 2488 C CA . MET A 1 308 ? -5.465 -8.757 24.125 1.00 79.62 308 MET A CA 1
ATOM 2489 C C . MET A 1 308 ? -6.756 -8.116 24.643 1.00 79.62 308 MET A C 1
ATOM 2491 O O . MET A 1 308 ? -7.451 -8.741 25.442 1.00 79.62 308 MET A O 1
ATOM 2495 N N . SER A 1 309 ? -7.093 -6.901 24.197 1.00 76.88 309 SER A N 1
ATOM 2496 C CA . SER A 1 309 ? -8.360 -6.252 24.559 1.00 76.88 309 SER A CA 1
ATOM 2497 C C . SER A 1 309 ? -9.568 -7.050 24.064 1.00 76.88 309 SER A C 1
ATOM 2499 O O . SER A 1 309 ? -10.440 -7.372 24.866 1.00 76.88 309 SER A O 1
ATOM 2501 N N . ALA A 1 310 ? -9.562 -7.482 22.799 1.00 72.50 310 ALA A N 1
ATOM 2502 C CA . ALA A 1 310 ? -10.634 -8.311 22.243 1.00 72.50 310 ALA A CA 1
ATOM 2503 C C . ALA A 1 310 ? -10.763 -9.673 22.954 1.00 72.50 310 ALA A C 1
ATOM 2505 O O . ALA A 1 310 ? -11.863 -10.193 23.138 1.00 72.50 310 ALA A O 1
ATOM 2506 N N . GLY A 1 311 ? -9.639 -10.257 23.387 1.00 69.25 311 GLY A N 1
ATOM 2507 C CA . GLY A 1 311 ? -9.638 -11.487 24.178 1.00 69.25 311 GLY A CA 1
ATOM 2508 C C . GLY A 1 311 ? -10.261 -11.321 25.568 1.00 69.25 311 GLY A C 1
ATOM 2509 O O . GLY A 1 311 ? -10.908 -12.248 26.050 1.00 69.25 311 GLY A O 1
ATOM 2510 N N . LYS A 1 312 ? -10.096 -10.155 26.210 1.00 69.88 312 LYS A N 1
ATOM 2511 C CA . LYS A 1 312 ? -10.718 -9.850 27.509 1.00 69.88 312 LYS A CA 1
ATOM 2512 C C . LYS A 1 312 ? -12.223 -9.633 27.380 1.00 69.88 312 LYS A C 1
ATOM 2514 O O . LYS A 1 312 ? -12.967 -10.261 28.120 1.00 69.88 312 LYS A O 1
ATOM 2519 N N . GLU A 1 313 ? -12.663 -8.836 26.407 1.00 70.62 313 GLU A N 1
ATOM 2520 C CA . GLU A 1 313 ? -14.092 -8.563 26.171 1.00 70.62 313 GLU A CA 1
ATOM 2521 C C . GLU A 1 313 ? -14.888 -9.846 25.898 1.00 70.62 313 GLU A C 1
ATOM 2523 O O . GLU A 1 313 ? -15.963 -10.036 26.457 1.00 70.62 313 GLU A O 1
ATOM 2528 N N . ARG A 1 314 ? -14.327 -10.794 25.132 1.00 68.94 314 ARG A N 1
ATOM 2529 C CA . ARG A 1 314 ? -14.967 -12.106 24.921 1.00 68.94 314 ARG A CA 1
ATOM 2530 C C . ARG A 1 314 ? -15.036 -12.977 26.165 1.00 68.94 314 ARG A C 1
ATOM 2532 O O . ARG A 1 314 ? -15.937 -13.800 26.255 1.00 68.94 314 ARG A O 1
ATOM 2539 N N . LYS A 1 315 ? -14.064 -12.871 27.074 1.00 64.88 315 LYS A N 1
ATOM 2540 C CA . LYS A 1 315 ? -14.105 -13.615 28.340 1.00 64.88 315 LYS A CA 1
ATOM 2541 C C . LYS A 1 315 ? -15.196 -13.058 29.247 1.00 64.88 315 LYS A C 1
ATOM 2543 O O . LYS A 1 315 ? -15.915 -13.848 29.836 1.00 64.88 315 LYS A O 1
ATOM 2548 N N . THR A 1 316 ? -15.346 -11.735 29.301 1.00 66.31 316 THR A N 1
ATOM 2549 C CA . THR A 1 316 ? -16.429 -11.077 30.042 1.00 66.31 316 THR A CA 1
ATOM 2550 C C . THR A 1 316 ? -17.798 -11.439 29.464 1.00 66.31 316 THR A C 1
ATOM 2552 O O . THR A 1 316 ? -18.638 -11.925 30.202 1.00 66.31 316 THR A O 1
ATOM 2555 N N . ALA A 1 317 ? -17.982 -11.354 28.143 1.00 70.50 317 ALA A N 1
ATOM 2556 C CA . ALA A 1 317 ? -19.253 -11.686 27.485 1.00 70.50 317 ALA A CA 1
ATOM 2557 C C . ALA A 1 317 ? -19.640 -13.181 27.521 1.00 70.50 317 ALA A C 1
ATOM 2559 O O . ALA A 1 317 ? -20.746 -13.529 27.135 1.00 70.50 317 ALA A O 1
ATOM 2560 N N . LYS A 1 318 ? -18.718 -14.078 27.901 1.00 64.19 318 LYS A N 1
ATOM 2561 C CA . LYS A 1 318 ? -19.003 -15.507 28.138 1.00 64.19 318 LYS A CA 1
ATOM 2562 C C . LYS A 1 318 ? -19.255 -15.833 29.612 1.00 64.19 318 LYS A C 1
ATOM 2564 O O . LYS A 1 318 ? -19.608 -16.968 29.912 1.00 64.19 318 LYS A O 1
ATOM 2569 N N . ALA A 1 319 ? -18.943 -14.900 30.509 1.00 59.41 319 ALA A N 1
ATOM 2570 C CA . ALA A 1 319 ? -19.129 -15.045 31.949 1.00 59.41 319 ALA A CA 1
ATOM 2571 C C . ALA A 1 319 ? -20.452 -14.421 32.435 1.00 59.41 319 ALA A C 1
ATOM 2573 O O . ALA A 1 319 ? -20.823 -14.645 33.583 1.00 59.41 319 ALA A O 1
ATOM 2574 N N . GLU A 1 320 ? -21.119 -13.651 31.571 1.00 49.56 320 GLU A N 1
ATOM 2575 C CA . GLU A 1 320 ? -22.497 -13.151 31.697 1.00 49.56 320 GLU A CA 1
ATOM 2576 C C . GLU A 1 320 ? -23.470 -14.103 30.990 1.00 49.56 320 GLU A C 1
ATOM 2578 O O . GLU A 1 320 ? -24.593 -14.273 31.512 1.00 49.56 320 GLU A O 1
#

Radius of gyration: 24.04 Å; Cα contacts (8 Å, |Δi|>4): 219; chains: 1; bounding box: 69×54×67 Å

Nearest PDB structures (foldseek):
  8ss3-assembly1_E  TM=4.824E-01  e=9.702E+00  Homo sapiens

Solvent-accessible surface area (backbone atoms only — not comparable to full-atom values): 18250 Å² total; per-residue (Å²): 113,72,74,60,56,52,53,50,55,50,52,53,56,49,50,55,52,50,50,52,53,53,50,51,58,58,49,61,62,64,65,57,67,78,70,62,85,82,74,78,86,87,82,90,84,83,87,91,87,81,80,59,78,69,68,63,62,73,74,65,82,71,82,76,77,79,98,79,85,75,92,86,67,82,85,48,74,68,51,51,51,45,52,52,47,45,48,48,46,72,79,37,68,72,88,72,79,79,68,95,66,85,77,76,75,80,69,53,68,69,58,49,50,51,50,34,51,51,22,49,52,51,18,50,47,26,45,48,47,37,50,52,47,53,50,45,28,62,76,56,76,60,49,43,44,57,39,39,80,74,37,41,69,60,47,39,54,53,58,55,57,46,57,53,55,29,50,35,21,66,74,59,78,41,100,50,62,40,69,64,46,41,50,59,45,48,58,53,46,40,50,35,56,68,38,46,63,61,40,84,40,63,78,47,35,35,29,59,42,48,44,49,22,51,50,29,45,20,55,54,47,22,45,46,23,48,50,54,24,32,49,74,74,73,45,79,58,70,67,54,57,47,45,62,52,48,48,55,80,59,36,42,61,46,22,53,50,18,52,51,48,48,54,58,60,40,40,74,59,33,46,74,74,33,61,70,57,26,52,50,54,51,51,47,60,66,52,42,61,63,53,50,53,57,51,51,56,50,48,55,54,50,27,56,54,57,56,52,51,55,54,49,55,54,52,53,70,71,75,108

Sequence (320 aa):
MKRKAQRIKIRAKIRGRIIKAVEFLSLSTSSGQRHLYSRLPFSDQTRDNRPSVIDTISRYHIAYPPISQHPNIPTSPSERNSAISFFLYHFYPAMADKKATKQSAKLLPIVKYYLVLYNFASWAGWTYCLALIVQELVATGGDYTHVCAKVGTLLTYVQTGALLEVVHSALGFVKSPVSTTALQVASRLLLCWAIYEQFNVPAVREHWLFTTMSVAWSITESVRYAYYGLNLINVQPSWLLWARYSLFFVLYPIGAGSEAGLIYQSLPYAKKLSLPFYYYLIGMLIVYPPGLFLMYTYMIGQRKKYLMSAGKERKTAKAE

pLDDT: mean 71.87, std 26.54, range [26.16, 98.62]

Mean predicted aligned error: 15.32 Å

Foldseek 3Di:
DVVVVVVVVVVVVVVVVVVVVVVVVVVVVVVVPPPPPPDDDDDDDDDDDDDDPVVVVVPPPPPDDDPDDDPDDPPDPVVVCVVVVVCCCVLPVDPPPPDPDDDDPPQDVVLLVVLLVLLVVLLVLLVVLLVQLVVVCVVVVRQQQCSCVRRLVSLLVSLVSLVVVLVCCVVVVDVDPSSNSVSVSVLVNCCRVVFCVVPVDSLQRRDCLVSLQSNLCSQLSSLVSVQSSCVSVVHHDPVSLCCNLPVCVPSLCSNLVSSLVSLVSCLVVLVVVDVVSNVVSVVCNVVSPVVSVVVVVVSVVVSCVSNVVVVVVVVVVVVD

Secondary structure (DSSP, 8-state):
-HHHHHHHHHHHHHHHHHHHHHHHHHHHHHHSSSSSTT--------------HHHHHTT----PPPS---TT---SHHHHHHHHHHHHHHH----------S------HHHHHHHHHHHHHHHHHHHHHHHHHHHHHHHTTS--TTHHHHHHHHHHHHHHTTHHHHHHHHHTSS-S-HHHHHHHHHHHHIIIIIIIIT--SHHHHSSHHHHHHHHHHHHHHHHHHHHHHHHHTT---HHHHHHHHHTHHHHHHHHHHHHHHHHHHHHHHHHHH-HHHHHHHHHHHHHHHHHHHHHHHHHHHHHHHHHHHHHHHHHHTTT-